Protein AF-0000000084379568 (afdb_homodimer)

Solvent-accessible surface area (backbone atoms only — not comparable to full-atom values): 15655 Å² total; per-residue (Å²): 135,81,82,76,78,78,74,77,76,78,77,75,77,75,77,76,77,74,75,74,77,68,79,65,73,48,72,66,59,72,22,25,49,50,76,67,32,54,90,38,27,44,80,76,44,77,62,88,55,37,39,30,32,40,35,53,48,42,59,62,41,62,48,55,66,24,49,47,57,39,28,37,38,34,28,68,35,64,29,40,31,69,39,70,42,96,86,63,49,76,42,81,49,74,48,39,60,70,40,72,46,82,40,73,52,48,74,52,61,69,51,62,37,54,35,81,46,67,27,40,32,37,38,42,28,53,47,78,78,70,76,7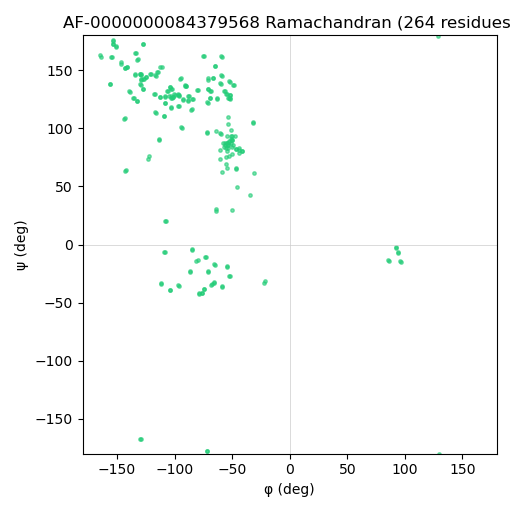0,86,115,140,81,82,77,77,80,74,78,78,76,76,74,75,78,75,74,77,72,74,73,76,67,78,63,71,50,70,66,58,73,22,25,47,48,75,68,33,53,91,39,27,44,80,76,46,75,60,89,53,37,39,30,32,40,34,53,48,42,57,61,39,60,48,56,66,22,49,47,58,39,29,37,37,35,29,67,35,62,29,38,32,68,38,71,43,97,84,64,51,76,44,80,48,73,50,38,61,70,42,72,45,83,40,73,52,47,74,51,59,70,53,62,37,53,36,78,46,67,27,40,34,38,40,42,29,53,47,77,79,72,78,69,83,119

Nearest PDB structures (foldseek):
  2fqp-assembly2_C  TM=6.963E-01  e=1.090E-05  Bordetella pertussis Tohama I
  6d60-assembly1_A  TM=5.565E-01  e=1.363E-03  Cupriavidus metallidurans CH34
  6bvp-assembly1_A  TM=5.370E-01  e=1.438E-03  Cupriavidus metallidurans
  6bvr-assembly1_A  TM=5.547E-01  e=1.778E-03  Cupriavidus metallidurans
  5v27-assembly1_A  TM=5.223E-01  e=1.163E-03  Cupriavidus metallidurans CH34

Radius of gyration: 30.87 Å; Cα contacts (8 Å, |Δi|>4): 508; chains: 2; bounding box: 88×68×103 Å

Sequence (268 aa):
MKAGIITALVLTGVLIFAAGISMGASLGDLLDPVKVAPHIYRVKLDNSRVRVLEATVRNGELPPLHQHPDRLTVFLNSCAWLETTGSGERRMQSYTTGDVVWEAGMMHGGEPANVVHDCRQLEIELKNQSGGAEMKAGIITALVLTGVLIFAAGISMGASLGDLLDPVKVAPHIYRVKLDNSRVRVLEATVRNGELPPLHQHPDRLTVFLNSCAWLETTGSGERRMQSYTTGDVVWEAGMMHGGEPANVVHDCRQLEIELKNQSGGAE

Secondary structure (DSSP, 8-state):
--------------------------HHHHT-HHHH-TTTEEEEEE-SSEEEEEEEE-TT--PPSEEE-SEEEEESS-EEEEEE-TTS-EEEEEE-TT-EEEE--EEE-SS---BSSPEEEEEEEEPP------/--------------------------HHHHT-HHHH-TTTEEEEEE-SSEEEEEEEE-TT--PPSEEE-SEEEEESS-EEEEEE-TTS-EEEEEE-TT-EEEE--EEE-SS---BSSPEEEEEEEEPP------

Foldseek 3Di:
DPPPPPPPPPPPPPPPPPPPPPPPPPVQNVQAQCVQPVVFWDWPDDDQWKTKIKGKAAFFDFRDKHKAAWKKKFWQAKKWFWDQDPVRDTDIDIDGHGDMDTDHIDIDTGDGTGIPGITIMMIIGTDDDPPPPD/DDPPPPPPPPPPPPPPPPPPPPPPPPVQNVQAQCVQPVVFWDWDDDDQWKTKIKGKAAFQDFRAKHKAAWKKKFWQAKKWFWDQDPVRDTDIDIDGHGDMDTDHIDIDTGDGTGIPGITIMMIIGTDDDPPPPD

Organism: NCBI:txid1548547

Structure (mmCIF, N/CA/C/O backbone):
data_AF-0000000084379568-model_v1
#
loop_
_entity.id
_entity.type
_entity.pdbx_description
1 polymer 'Cupin 2 conserved barrel domain-containing protein'
#
loop_
_atom_site.group_PDB
_atom_site.id
_atom_site.type_symbol
_atom_site.label_atom_id
_atom_site.label_alt_id
_atom_site.label_comp_id
_atom_site.label_asym_id
_atom_site.label_entity_id
_atom_site.label_seq_id
_atom_site.pdbx_PDB_ins_code
_atom_site.Cartn_x
_atom_site.Cartn_y
_atom_site.Cartn_z
_atom_site.occupancy
_atom_site.B_iso_or_equiv
_atom_site.auth_seq_id
_atom_site.auth_comp_id
_atom_site.auth_asym_id
_atom_site.auth_atom_id
_atom_site.pdbx_PDB_model_num
ATOM 1 N N . MET A 1 1 ? 71.25 -31.578 -49.562 1 30.92 1 MET A N 1
ATOM 2 C CA . MET A 1 1 ? 71 -30.641 -48.5 1 30.92 1 MET A CA 1
ATOM 3 C C . MET A 1 1 ? 69.75 -29.797 -48.781 1 30.92 1 MET A C 1
ATOM 5 O O . MET A 1 1 ? 69.812 -28.953 -49.688 1 30.92 1 MET A O 1
ATOM 9 N N . LYS A 1 2 ? 68.5 -30.453 -48.594 1 37.06 2 LYS A N 1
ATOM 10 C CA . LYS A 1 2 ? 67.125 -30.062 -48.906 1 37.06 2 LYS A CA 1
ATOM 11 C C . LYS A 1 2 ? 66.75 -28.797 -48.156 1 37.06 2 LYS A C 1
ATOM 13 O O . LYS A 1 2 ? 66.938 -28.703 -46.938 1 37.06 2 LYS A O 1
ATOM 18 N N . ALA A 1 3 ? 66.875 -27.656 -48.781 1 35.53 3 ALA A N 1
ATOM 19 C CA . ALA A 1 3 ? 66.5 -26.328 -48.312 1 35.53 3 ALA A CA 1
ATOM 20 C C . ALA A 1 3 ? 65.062 -26.328 -47.781 1 35.53 3 ALA A C 1
ATOM 22 O O . ALA A 1 3 ? 64.125 -26.672 -48.5 1 35.53 3 ALA A O 1
ATOM 23 N N . GLY A 1 4 ? 64.875 -26.719 -46.5 1 29.97 4 GLY A N 1
ATOM 24 C CA . GLY A 1 4 ? 63.625 -26.797 -45.781 1 29.97 4 GLY A CA 1
ATOM 25 C C . GLY A 1 4 ? 62.875 -25.469 -45.75 1 29.97 4 GLY A C 1
ATOM 26 O O . GLY A 1 4 ? 63.438 -24.453 -45.281 1 29.97 4 GLY A O 1
ATOM 27 N N . ILE A 1 5 ? 62.094 -25.078 -46.75 1 31.58 5 ILE A N 1
ATOM 28 C CA . ILE A 1 5 ? 61.281 -23.875 -46.875 1 31.58 5 ILE A CA 1
ATOM 29 C C . ILE A 1 5 ? 60.406 -23.734 -45.625 1 31.58 5 ILE A C 1
ATOM 31 O O . ILE A 1 5 ? 59.656 -24.641 -45.312 1 31.58 5 ILE A O 1
ATOM 35 N N . ILE A 1 6 ? 60.875 -22.984 -44.594 1 32.19 6 ILE A N 1
ATOM 36 C CA . ILE A 1 6 ? 60.156 -22.625 -43.375 1 32.19 6 ILE A CA 1
ATOM 37 C C . ILE A 1 6 ? 58.906 -21.828 -43.719 1 32.19 6 ILE A C 1
ATOM 39 O O . ILE A 1 6 ? 58.969 -20.734 -44.281 1 32.19 6 ILE A O 1
ATOM 43 N N . THR A 1 7 ? 57.844 -22.453 -44.25 1 29.47 7 THR A N 1
ATOM 44 C CA . THR A 1 7 ? 56.562 -21.797 -44.5 1 29.47 7 THR A CA 1
ATOM 45 C C . THR A 1 7 ? 56.031 -21.125 -43.219 1 29.47 7 THR A C 1
ATOM 47 O O . THR A 1 7 ? 55.875 -21.797 -42.188 1 29.47 7 THR A O 1
ATOM 50 N N . ALA A 1 8 ? 56.438 -19.859 -42.969 1 28.56 8 ALA A N 1
ATOM 51 C CA . ALA A 1 8 ? 55.906 -19.031 -41.875 1 28.56 8 ALA A CA 1
ATOM 52 C C . ALA A 1 8 ? 54.406 -18.953 -41.938 1 28.56 8 ALA A C 1
ATOM 54 O O . ALA A 1 8 ? 53.844 -18.516 -42.969 1 28.56 8 ALA A O 1
ATOM 55 N N . LEU A 1 9 ? 53.688 -19.938 -41.344 1 29.27 9 LEU A N 1
ATOM 56 C CA . LEU A 1 9 ? 52.25 -19.906 -41.219 1 29.27 9 LEU A CA 1
ATOM 57 C C . LEU A 1 9 ? 51.812 -18.625 -40.5 1 29.27 9 LEU A C 1
ATOM 59 O O . LEU A 1 9 ? 52.25 -18.328 -39.406 1 29.27 9 LEU A O 1
ATOM 63 N N . VAL A 1 10 ? 51.594 -17.516 -41.219 1 28.47 10 VAL A N 1
ATOM 64 C CA . VAL A 1 10 ? 50.969 -16.281 -40.719 1 28.47 10 VAL A CA 1
ATOM 65 C C . VAL A 1 10 ? 49.656 -16.609 -40.031 1 28.47 10 VAL A C 1
ATOM 67 O O . VAL A 1 10 ? 48.75 -17.203 -40.625 1 28.47 10 VAL A O 1
ATOM 70 N N . LEU A 1 11 ? 49.688 -16.859 -38.688 1 28.56 11 LEU A N 1
ATOM 71 C CA . LEU A 1 11 ? 48.562 -16.984 -37.781 1 28.56 11 LEU A CA 1
ATOM 72 C C . LEU A 1 11 ? 47.656 -15.75 -37.844 1 28.56 11 LEU A C 1
ATOM 74 O O . LEU A 1 11 ? 48.094 -14.656 -37.469 1 28.56 11 LEU A O 1
ATOM 78 N N . THR A 1 12 ? 46.969 -15.461 -38.969 1 32.03 12 THR A N 1
ATOM 79 C CA . THR A 1 12 ? 46 -14.383 -38.906 1 32.03 12 THR A CA 1
ATOM 80 C C . THR A 1 12 ? 45.031 -14.586 -37.75 1 32.03 12 THR A C 1
ATOM 82 O O . THR A 1 12 ? 44.375 -15.625 -37.656 1 32.03 12 THR A O 1
ATOM 85 N N . GLY A 1 13 ? 45.375 -14.102 -36.562 1 27.64 13 GLY A N 1
ATOM 86 C CA . GLY A 1 13 ? 44.5 -14.039 -35.406 1 27.64 13 GLY A CA 1
ATOM 87 C C . GLY A 1 13 ? 43.156 -13.414 -35.688 1 27.64 13 GLY A C 1
ATOM 88 O O . GLY A 1 13 ? 43.062 -12.25 -36.094 1 27.64 13 GLY A O 1
ATOM 89 N N . VAL A 1 14 ? 42.188 -14.141 -36.312 1 28.53 14 VAL A N 1
ATOM 90 C CA . VAL A 1 14 ? 40.812 -13.695 -36.406 1 28.53 14 VAL A CA 1
ATOM 91 C C . VAL A 1 14 ? 40.281 -13.266 -35.031 1 28.53 14 VAL A C 1
ATOM 93 O O . VAL A 1 14 ? 40.281 -14.055 -34.094 1 28.53 14 VAL A O 1
ATOM 96 N N . LEU A 1 15 ? 40.438 -11.984 -34.688 1 30.89 15 LEU A N 1
ATOM 97 C CA . LEU A 1 15 ? 39.812 -11.414 -33.5 1 30.89 15 LEU A CA 1
ATOM 98 C C . LEU A 1 15 ? 38.281 -11.641 -33.531 1 30.89 15 LEU A C 1
ATOM 100 O O . LEU A 1 15 ? 37.625 -11.18 -34.469 1 30.89 15 LEU A O 1
ATOM 104 N N . ILE A 1 16 ? 37.781 -12.758 -33.125 1 28.7 16 ILE A N 1
ATOM 105 C CA . ILE A 1 16 ? 36.375 -12.977 -32.938 1 28.7 16 ILE A CA 1
ATOM 106 C C . ILE A 1 16 ? 35.812 -11.961 -31.938 1 28.7 16 ILE A C 1
ATOM 108 O O . ILE A 1 16 ? 36.25 -11.93 -30.781 1 28.7 16 ILE A O 1
ATOM 112 N N . PHE A 1 17 ? 35.406 -10.812 -32.344 1 31.34 17 PHE A N 1
ATOM 113 C CA . PHE A 1 17 ? 34.562 -9.938 -31.547 1 31.34 17 PHE A CA 1
ATOM 114 C C . PHE A 1 17 ? 33.375 -10.688 -31.016 1 31.34 17 PHE A C 1
ATOM 116 O O . PHE A 1 17 ? 32.562 -11.211 -31.781 1 31.34 17 PHE A O 1
ATOM 123 N N . ALA A 1 18 ? 33.406 -11.297 -29.875 1 32.25 18 ALA A N 1
ATOM 124 C CA . ALA A 1 18 ? 32.219 -11.758 -29.141 1 32.25 18 ALA A CA 1
ATOM 125 C C . ALA A 1 18 ? 31.25 -10.617 -28.922 1 32.25 18 ALA A C 1
ATOM 127 O O . ALA A 1 18 ? 31.562 -9.656 -28.203 1 32.25 18 ALA A O 1
ATOM 128 N N . ALA A 1 19 ? 30.5 -10.266 -29.812 1 36.06 19 ALA A N 1
ATOM 129 C CA . ALA A 1 19 ? 29.297 -9.508 -29.469 1 36.06 19 ALA A CA 1
ATOM 130 C C . ALA A 1 19 ? 28.594 -10.109 -28.25 1 36.06 19 ALA A C 1
ATOM 132 O O . ALA A 1 19 ? 28.125 -11.25 -28.312 1 36.06 19 ALA A O 1
ATOM 133 N N . GLY A 1 20 ? 29.031 -9.82 -27.062 1 35.09 20 GLY A N 1
ATOM 134 C CA . GLY A 1 20 ? 28.219 -10.078 -25.891 1 35.09 20 GLY A CA 1
ATOM 135 C C . GLY A 1 20 ? 26.75 -9.727 -26.094 1 35.09 20 GLY A C 1
ATOM 136 O O . GLY A 1 20 ? 26.422 -8.57 -26.359 1 35.09 20 GLY A O 1
ATOM 137 N N . ILE A 1 21 ? 25.953 -10.445 -26.672 1 37.47 21 ILE A N 1
ATOM 138 C CA . ILE A 1 21 ? 24.5 -10.328 -26.594 1 37.47 21 ILE A CA 1
ATOM 139 C C . ILE A 1 21 ? 24.078 -10.172 -25.125 1 37.47 21 ILE A C 1
ATOM 141 O O . ILE A 1 21 ? 24.188 -11.109 -24.344 1 37.47 21 ILE A O 1
ATOM 145 N N . SER A 1 22 ? 24.406 -9.125 -24.469 1 39.41 22 SER A N 1
ATOM 146 C CA . SER A 1 22 ? 23.984 -8.852 -23.094 1 39.41 22 SER A CA 1
ATOM 147 C C . SER A 1 22 ? 22.469 -8.922 -22.969 1 39.41 22 SER A C 1
ATOM 149 O O . SER A 1 22 ? 21.906 -8.602 -21.922 1 39.41 22 SER A O 1
ATOM 151 N N . MET A 1 23 ? 21.625 -8.82 -24.078 1 42.47 23 MET A N 1
ATOM 152 C CA . MET A 1 23 ? 20.266 -8.469 -23.688 1 42.47 23 MET A CA 1
ATOM 153 C C . MET A 1 23 ? 19.641 -9.57 -22.844 1 42.47 23 MET A C 1
ATOM 155 O O . MET A 1 23 ? 18.469 -9.898 -23 1 42.47 23 MET A O 1
ATOM 159 N N . GLY A 1 24 ? 20.266 -10.273 -22.172 1 43.81 24 GLY A N 1
ATOM 160 C CA . GLY A 1 24 ? 19.547 -11.383 -21.562 1 43.81 24 GLY A CA 1
ATOM 161 C C . GLY A 1 24 ? 18.469 -10.938 -20.594 1 43.81 24 GLY A C 1
ATOM 162 O O . GLY A 1 24 ? 18.719 -10.078 -19.734 1 43.81 24 GLY A O 1
ATOM 163 N N . ALA A 1 25 ? 17.172 -10.852 -20.984 1 51.75 25 ALA A N 1
ATOM 164 C CA . ALA A 1 25 ? 16.109 -10.852 -19.984 1 51.75 25 ALA A CA 1
ATOM 165 C C . ALA A 1 25 ? 16.5 -11.688 -18.766 1 51.75 25 ALA A C 1
ATOM 167 O O . ALA A 1 25 ? 16.953 -12.82 -18.906 1 51.75 25 ALA A O 1
ATOM 168 N N . SER A 1 26 ? 16.844 -11.008 -17.625 1 64.56 26 SER A N 1
ATOM 169 C CA . SER A 1 26 ? 17.141 -11.703 -16.375 1 64.56 26 SER A CA 1
ATOM 170 C C . SER A 1 26 ? 16.031 -12.672 -16 1 64.56 26 SER A C 1
ATOM 172 O O . SER A 1 26 ? 14.898 -12.531 -16.469 1 64.56 26 SER A O 1
ATOM 174 N N . LEU A 1 27 ? 16.312 -13.797 -15.734 1 69.56 27 LEU A N 1
ATOM 175 C CA . LEU A 1 27 ? 15.359 -14.75 -15.172 1 69.56 27 LEU A CA 1
ATOM 176 C C . LEU A 1 27 ? 14.211 -14.016 -14.484 1 69.56 27 LEU A C 1
ATOM 178 O O . LEU A 1 27 ? 13.047 -14.414 -14.617 1 69.56 27 LEU A O 1
ATOM 182 N N . GLY A 1 28 ? 14.516 -12.852 -13.906 1 70.19 28 GLY A N 1
ATOM 183 C CA . GLY A 1 28 ? 13.484 -12.031 -13.281 1 70.19 28 GLY A CA 1
ATOM 184 C C . GLY A 1 28 ? 12.469 -11.492 -14.266 1 70.19 28 GLY A C 1
ATOM 185 O O . GLY A 1 28 ? 11.273 -11.43 -13.969 1 70.19 28 GLY A O 1
ATOM 186 N N . ASP A 1 29 ? 12.898 -11.25 -15.367 1 82.69 29 ASP A N 1
ATOM 187 C CA . ASP A 1 29 ? 12.008 -10.719 -16.391 1 82.69 29 ASP A CA 1
ATOM 188 C C . ASP A 1 29 ? 11.078 -11.805 -16.922 1 82.69 29 ASP A C 1
ATOM 190 O O . ASP A 1 29 ? 9.898 -11.547 -17.188 1 82.69 29 ASP A O 1
ATOM 194 N N . LEU A 1 30 ? 11.562 -12.992 -17.078 1 89.44 30 LEU A N 1
ATOM 195 C CA . LEU A 1 30 ? 10.781 -14.094 -17.625 1 89.44 30 LEU A CA 1
ATOM 196 C C . LEU A 1 30 ? 9.719 -14.547 -16.625 1 89.44 30 LEU A C 1
ATOM 198 O O . LEU A 1 30 ? 8.648 -15.023 -17.031 1 89.44 30 LEU A O 1
ATOM 202 N N . LEU A 1 31 ? 9.938 -14.297 -15.406 1 95.44 31 LEU A N 1
ATOM 203 C CA . LEU A 1 31 ? 9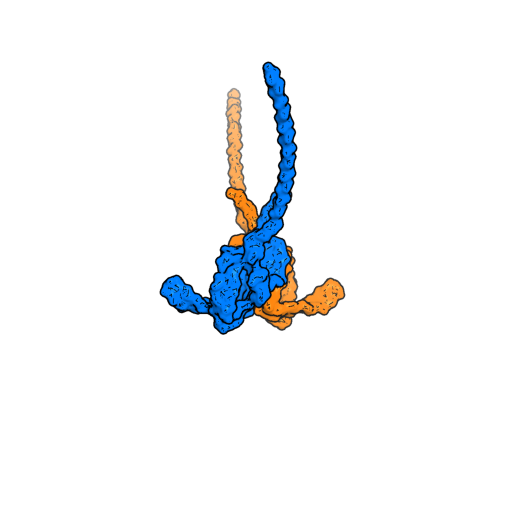.031 -14.758 -14.367 1 95.44 31 LEU A CA 1
ATOM 204 C C . LEU A 1 31 ? 8.219 -13.602 -13.789 1 95.44 31 LEU A C 1
ATOM 206 O O . LEU A 1 31 ? 7.656 -13.719 -12.695 1 95.44 31 LEU A O 1
ATOM 210 N N . ASP A 1 32 ? 8.195 -12.555 -14.617 1 97.44 32 ASP A N 1
ATOM 211 C CA . ASP A 1 32 ? 7.41 -11.398 -14.203 1 97.44 32 ASP A CA 1
ATOM 212 C C . ASP A 1 32 ? 5.914 -11.703 -14.227 1 97.44 32 ASP A C 1
ATOM 214 O O . ASP A 1 32 ? 5.371 -12.102 -15.266 1 97.44 32 ASP A O 1
ATOM 218 N N . PRO A 1 33 ? 5.234 -11.469 -13.117 1 97.69 33 PRO A N 1
ATOM 219 C CA . PRO A 1 33 ? 3.822 -11.859 -13.039 1 97.69 33 PRO A CA 1
ATOM 220 C C . PRO A 1 33 ? 2.969 -11.195 -14.117 1 97.69 33 PRO A C 1
ATOM 222 O O . PRO A 1 33 ? 2.031 -11.812 -14.633 1 97.69 33 PRO A O 1
ATOM 225 N N . VAL A 1 34 ? 3.256 -9.969 -14.461 1 97.94 34 VAL A N 1
ATOM 226 C CA . VAL A 1 34 ? 2.455 -9.25 -15.453 1 97.94 34 VAL A CA 1
ATOM 227 C C . VAL A 1 34 ? 2.643 -9.891 -16.828 1 97.94 34 VAL A C 1
ATOM 229 O O . VAL A 1 34 ? 1.706 -9.93 -17.625 1 97.94 34 VAL A O 1
ATOM 232 N N . LYS A 1 35 ? 3.777 -10.367 -17.094 1 97.06 35 LYS A N 1
ATOM 233 C CA . LYS A 1 35 ? 4.059 -11 -18.391 1 97.06 35 LYS A CA 1
ATOM 234 C C . LYS A 1 35 ? 3.457 -12.398 -18.453 1 97.06 35 LYS A C 1
ATOM 236 O O . LYS A 1 35 ? 2.871 -12.781 -19.469 1 97.06 35 LYS A O 1
ATOM 241 N N . VAL A 1 36 ? 3.535 -13.172 -17.422 1 96.56 36 VAL A N 1
ATOM 242 C CA . VAL A 1 36 ? 3.133 -14.57 -17.5 1 96.56 36 VAL A CA 1
ATOM 243 C C . VAL A 1 36 ? 1.634 -14.695 -17.234 1 96.56 36 VAL A C 1
ATOM 245 O O . VAL A 1 36 ? 1.011 -15.688 -17.594 1 96.56 36 VAL A O 1
ATOM 248 N N . ALA A 1 37 ? 1.035 -13.703 -16.547 1 96.81 37 ALA A N 1
ATOM 249 C CA . ALA A 1 37 ? -0.389 -13.758 -16.219 1 96.81 37 ALA A CA 1
ATOM 250 C C . ALA A 1 37 ? -1.026 -12.375 -16.312 1 96.81 37 ALA A C 1
ATOM 252 O O . ALA A 1 37 ? -1.569 -11.867 -15.336 1 96.81 37 ALA A O 1
ATOM 253 N N . PRO A 1 38 ? -1.043 -11.781 -17.5 1 96.75 38 PRO A N 1
ATOM 254 C CA . PRO A 1 38 ? -1.574 -10.43 -17.688 1 96.75 38 PRO A CA 1
ATOM 255 C C . PRO A 1 38 ? -3.072 -10.336 -17.406 1 96.75 38 PRO A C 1
ATOM 257 O O . PRO A 1 38 ? -3.604 -9.242 -17.203 1 96.75 38 PRO A O 1
ATOM 260 N N . HIS A 1 39 ? -3.703 -11.422 -17.391 1 95.75 39 HIS A N 1
ATOM 261 C CA . HIS A 1 39 ? -5.133 -11.43 -17.094 1 95.75 39 HIS A CA 1
ATOM 262 C C . HIS A 1 39 ? -5.379 -11.359 -15.594 1 95.75 39 HIS A C 1
ATOM 264 O O . HIS A 1 39 ? -6.496 -11.062 -15.156 1 95.75 39 HIS A O 1
ATOM 270 N N . ILE A 1 40 ? -4.367 -11.578 -14.742 1 97.25 40 ILE A N 1
ATOM 271 C CA . ILE A 1 40 ? -4.477 -11.547 -13.289 1 97.25 40 ILE A CA 1
ATOM 272 C C . ILE A 1 40 ? -3.883 -10.25 -12.75 1 97.25 40 ILE A C 1
ATOM 274 O O . ILE A 1 40 ? -4.434 -9.633 -11.836 1 97.25 40 ILE A O 1
ATOM 278 N N . TYR A 1 41 ? -2.756 -9.859 -13.398 1 98 41 TYR A N 1
ATOM 279 C CA . TYR A 1 41 ? -1.972 -8.75 -12.859 1 98 41 TYR A CA 1
ATOM 280 C C . TYR A 1 41 ? -1.938 -7.578 -13.836 1 98 41 TYR A C 1
ATOM 282 O O . TYR A 1 41 ? -1.808 -7.773 -15.047 1 98 41 TYR A O 1
ATOM 290 N N . ARG A 1 42 ? -1.926 -6.379 -13.289 1 98.25 42 ARG A N 1
ATOM 291 C CA . ARG A 1 42 ? -1.656 -5.172 -14.062 1 98.25 42 ARG A CA 1
ATOM 292 C C . ARG A 1 42 ? -0.836 -4.172 -13.258 1 98.25 42 ARG A C 1
ATOM 294 O O . ARG A 1 42 ? -0.968 -4.102 -12.031 1 98.25 42 ARG A O 1
ATOM 301 N N . VAL A 1 43 ? -0.059 -3.361 -13.906 1 98.81 43 VAL A N 1
ATOM 302 C CA . VAL A 1 43 ? 0.764 -2.357 -13.242 1 98.81 43 VAL A CA 1
ATOM 303 C C . VAL A 1 43 ? -0.064 -1.1 -12.984 1 98.81 43 VAL A C 1
ATOM 305 O O . VAL A 1 43 ? -0.642 -0.528 -13.914 1 98.81 43 VAL A O 1
ATOM 308 N N . LYS A 1 44 ? -0.106 -0.687 -11.766 1 98.69 44 LYS A N 1
ATOM 309 C CA . LYS A 1 44 ? -0.818 0.536 -11.406 1 98.69 44 LYS A CA 1
ATOM 310 C C . LYS A 1 44 ? 0.133 1.728 -11.344 1 98.69 44 LYS A C 1
ATOM 312 O O . LYS A 1 44 ? -0.27 2.865 -11.594 1 98.69 44 LYS A O 1
ATOM 317 N N . LEU A 1 45 ? 1.293 1.493 -10.914 1 98.62 45 LEU A N 1
ATOM 318 C CA . LEU A 1 45 ? 2.328 2.5 -10.711 1 98.62 45 LEU A CA 1
ATOM 319 C C . LEU A 1 45 ? 3.717 1.872 -10.758 1 98.62 45 LEU A C 1
ATOM 321 O O . LEU A 1 45 ? 3.93 0.783 -10.219 1 98.62 45 LEU A O 1
ATOM 325 N N . ASP A 1 46 ? 4.598 2.486 -11.375 1 98.38 46 ASP A N 1
ATOM 326 C CA . ASP A 1 46 ? 5.984 2.043 -11.461 1 98.38 46 ASP A CA 1
ATOM 327 C C . ASP A 1 46 ? 6.941 3.23 -11.43 1 98.38 46 ASP A C 1
ATOM 329 O O . ASP A 1 46 ? 6.992 4.023 -12.375 1 98.38 46 ASP A O 1
ATOM 333 N N . ASN A 1 47 ? 7.66 3.373 -10.312 1 97.5 47 ASN A N 1
ATOM 334 C CA . ASN A 1 47 ? 8.672 4.422 -10.227 1 97.5 47 ASN A CA 1
ATOM 335 C C . ASN A 1 47 ? 10.008 3.873 -9.742 1 97.5 47 ASN A C 1
ATOM 337 O O . ASN A 1 47 ? 10.234 2.662 -9.773 1 97.5 47 ASN A O 1
ATOM 341 N N . SER A 1 48 ? 11 4.695 -9.359 1 95 48 SER A N 1
ATOM 342 C CA . SER A 1 48 ? 12.344 4.246 -9.023 1 95 48 SER A CA 1
ATOM 343 C C . SER A 1 48 ? 12.367 3.533 -7.672 1 95 48 SER A C 1
ATOM 345 O O . SER A 1 48 ? 13.344 2.857 -7.34 1 95 48 SER A O 1
ATOM 347 N N . ARG A 1 49 ? 11.281 3.602 -6.891 1 96.19 49 ARG A N 1
ATOM 348 C CA . ARG A 1 49 ? 11.305 3.078 -5.527 1 96.19 49 ARG A CA 1
ATOM 349 C C . ARG A 1 49 ? 10.406 1.853 -5.398 1 96.19 49 ARG A C 1
ATOM 351 O O . ARG A 1 49 ? 10.711 0.93 -4.641 1 96.19 49 ARG A O 1
ATOM 358 N N . VAL A 1 50 ? 9.258 1.894 -6.223 1 98.06 50 VAL A N 1
ATOM 359 C CA . VAL A 1 50 ? 8.312 0.794 -6.078 1 98.06 50 VAL A CA 1
ATOM 360 C C . VAL A 1 50 ? 7.66 0.491 -7.426 1 98.06 50 VAL A C 1
ATOM 362 O O . VAL A 1 50 ? 7.625 1.347 -8.312 1 98.06 50 VAL A O 1
ATOM 365 N N . ARG A 1 51 ? 7.18 -0.688 -7.566 1 98.69 51 ARG A N 1
ATOM 366 C CA . ARG A 1 51 ? 6.164 -1.083 -8.539 1 98.69 51 ARG A CA 1
ATOM 367 C C . ARG A 1 51 ? 4.91 -1.597 -7.84 1 98.69 51 ARG A C 1
ATOM 369 O O . ARG A 1 51 ? 4.992 -2.426 -6.934 1 98.69 51 ARG A O 1
ATOM 376 N N . VAL A 1 52 ? 3.758 -1.069 -8.234 1 98.94 52 VAL A N 1
ATOM 377 C CA . VAL A 1 52 ? 2.488 -1.493 -7.652 1 98.94 52 VAL A CA 1
ATOM 378 C C . VAL A 1 52 ? 1.698 -2.309 -8.672 1 98.94 52 VAL A C 1
ATOM 380 O O . VAL A 1 52 ? 1.38 -1.814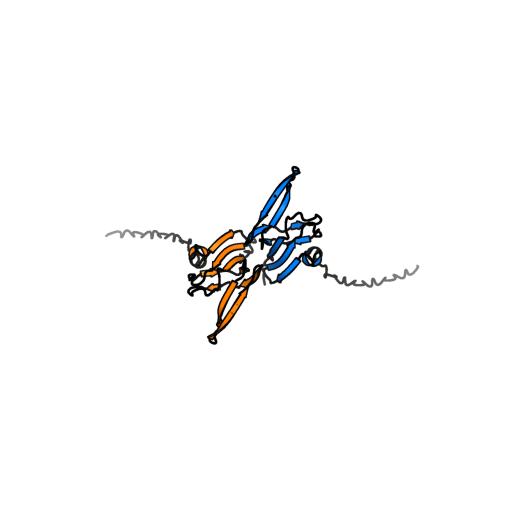 -9.758 1 98.94 52 VAL A O 1
ATOM 383 N N . LEU A 1 53 ? 1.391 -3.5 -8.312 1 98.88 53 LEU A N 1
ATOM 384 C CA . LEU A 1 53 ? 0.538 -4.363 -9.125 1 98.88 53 LEU A CA 1
ATOM 385 C C . LEU A 1 53 ? -0.864 -4.453 -8.531 1 98.88 53 LEU A C 1
ATOM 387 O O . LEU A 1 53 ? -1.021 -4.562 -7.312 1 98.88 53 LEU A O 1
ATOM 391 N N . GLU A 1 54 ? -1.824 -4.359 -9.336 1 98.81 54 GLU A N 1
ATOM 392 C CA . GLU A 1 54 ? -3.178 -4.766 -8.969 1 98.81 54 GLU A CA 1
ATOM 393 C C . GLU A 1 54 ? -3.475 -6.184 -9.453 1 98.81 54 GLU A C 1
ATOM 395 O O . GLU A 1 54 ? -3.234 -6.516 -10.617 1 98.81 54 GLU A O 1
ATOM 400 N N . ALA A 1 55 ? -3.967 -6.988 -8.547 1 98.38 55 ALA A N 1
ATOM 401 C CA . ALA A 1 55 ? -4.258 -8.383 -8.875 1 98.38 55 ALA A CA 1
ATOM 402 C C . ALA A 1 55 ? -5.676 -8.758 -8.445 1 98.38 55 ALA A C 1
ATOM 404 O O . ALA A 1 55 ? -6.129 -8.375 -7.367 1 98.38 55 ALA A O 1
ATOM 405 N N . THR A 1 56 ? -6.359 -9.469 -9.234 1 97.75 56 THR A N 1
ATOM 406 C CA . THR A 1 56 ? -7.602 -10.141 -8.883 1 97.75 56 THR A CA 1
ATOM 407 C C . THR A 1 56 ? -7.449 -11.656 -8.992 1 97.75 56 THR A C 1
ATOM 409 O O . THR A 1 56 ? -7.246 -12.188 -10.086 1 97.75 56 THR A O 1
ATOM 412 N N . VAL A 1 57 ? -7.547 -12.234 -7.867 1 95.5 57 VAL A N 1
ATOM 413 C CA . VAL A 1 57 ? -7.441 -13.695 -7.816 1 95.5 57 VAL A CA 1
ATOM 414 C C . VAL A 1 57 ? -8.836 -14.312 -7.809 1 95.5 57 VAL A C 1
ATOM 416 O O . VAL A 1 57 ? -9.672 -13.969 -6.965 1 95.5 57 VAL A O 1
ATOM 419 N N . ARG A 1 58 ? -9.055 -15.211 -8.672 1 96.06 58 ARG A N 1
ATOM 420 C CA . ARG A 1 58 ? -10.344 -15.891 -8.789 1 96.06 58 ARG A CA 1
ATOM 421 C C . ARG A 1 58 ? -10.211 -17.375 -8.461 1 96.06 58 ARG A C 1
ATOM 423 O O . ARG A 1 58 ? -9.172 -17.984 -8.727 1 96.06 58 ARG A O 1
ATOM 430 N N . ASN A 1 59 ? -11.289 -17.875 -7.91 1 94.06 59 ASN A N 1
ATOM 431 C CA . ASN A 1 59 ? -11.281 -19.281 -7.551 1 94.06 59 ASN A CA 1
ATOM 432 C C . ASN A 1 59 ? -10.969 -20.172 -8.758 1 94.06 59 ASN A C 1
ATOM 434 O O . ASN A 1 59 ? -11.531 -19.984 -9.836 1 94.06 59 ASN A O 1
ATOM 438 N N . GLY A 1 60 ? -10.023 -21.109 -8.523 1 93.56 60 GLY A N 1
ATOM 439 C CA . GLY A 1 60 ? -9.672 -22.062 -9.562 1 93.56 60 GLY A CA 1
ATOM 440 C C . GLY A 1 60 ? -8.609 -21.547 -10.508 1 93.56 60 GLY A C 1
ATOM 441 O O . GLY A 1 60 ? -8.07 -22.297 -11.328 1 93.56 60 GLY A O 1
ATOM 442 N N . GLU A 1 61 ? -8.383 -20.219 -10.438 1 92.88 61 GLU A N 1
ATOM 443 C CA . GLU A 1 61 ? -7.359 -19.641 -11.297 1 92.88 61 GLU A CA 1
ATOM 444 C C . GLU A 1 61 ? -5.988 -20.25 -11.016 1 92.88 61 GLU A C 1
ATOM 446 O O . GLU A 1 61 ? -5.629 -20.469 -9.859 1 92.88 61 GLU A O 1
ATOM 451 N N . LEU A 1 62 ? -5.23 -20.531 -12.078 1 90.38 62 LEU A N 1
ATOM 452 C CA . LEU A 1 62 ? -3.902 -21.141 -11.992 1 90.38 62 LEU A CA 1
ATOM 453 C C . LEU A 1 62 ? -2.832 -20.156 -12.461 1 90.38 62 LEU A C 1
ATOM 455 O O . LEU A 1 62 ? -2.482 -20.125 -13.648 1 90.38 62 LEU A O 1
ATOM 459 N N . PRO A 1 63 ? -2.338 -19.406 -11.492 1 91.19 63 PRO A N 1
ATOM 460 C CA . PRO A 1 63 ? -1.233 -18.562 -11.945 1 91.19 63 PRO A CA 1
ATOM 461 C C . PRO A 1 63 ? 0.019 -19.359 -12.305 1 91.19 63 PRO A C 1
ATOM 463 O O . PRO A 1 63 ? 0.424 -20.234 -11.539 1 91.19 63 PRO A O 1
ATOM 466 N N . PRO A 1 64 ? 0.601 -19.078 -13.445 1 94.88 64 PRO A N 1
ATOM 467 C CA . PRO A 1 64 ? 1.896 -19.688 -13.734 1 94.88 64 PRO A CA 1
ATOM 468 C C . PRO A 1 64 ? 2.959 -19.344 -12.695 1 94.88 64 PRO A C 1
ATOM 470 O O . PRO A 1 64 ? 2.783 -18.406 -11.914 1 94.88 64 PRO A O 1
ATOM 473 N N . LEU A 1 65 ? 4.02 -20.172 -12.695 1 95.5 65 LEU A N 1
ATOM 474 C CA . LEU A 1 65 ? 5.172 -19.859 -11.859 1 95.5 65 LEU A CA 1
ATOM 475 C C . LEU A 1 65 ? 5.699 -18.469 -12.148 1 95.5 65 LEU A C 1
ATOM 477 O O . LEU A 1 65 ? 5.883 -18.094 -13.312 1 95.5 65 LEU A O 1
ATOM 481 N N . HIS A 1 66 ? 5.902 -17.641 -11.102 1 96.94 66 HIS A N 1
ATOM 482 C CA . HIS A 1 66 ? 6.43 -16.281 -11.234 1 96.94 66 HIS A CA 1
ATOM 483 C C . HIS A 1 66 ? 7.145 -15.844 -9.961 1 96.94 66 HIS A C 1
ATOM 485 O O . HIS A 1 66 ? 7.125 -16.562 -8.953 1 96.94 66 HIS A O 1
ATOM 491 N N . GLN A 1 67 ? 7.785 -14.688 -10.047 1 96.56 67 GLN A N 1
ATOM 492 C CA . GLN A 1 67 ? 8.602 -14.242 -8.93 1 96.56 67 GLN A CA 1
ATOM 493 C C . GLN A 1 67 ? 8.266 -12.797 -8.547 1 96.56 67 GLN A C 1
ATOM 495 O O . GLN A 1 67 ? 7.891 -12 -9.406 1 96.56 67 GLN A O 1
ATOM 500 N N . HIS A 1 68 ? 8.375 -12.508 -7.262 1 96.31 68 HIS A N 1
ATOM 501 C CA . HIS A 1 68 ? 8.227 -11.164 -6.703 1 96.31 68 HIS A CA 1
ATOM 502 C C . HIS A 1 68 ? 9.453 -10.781 -5.879 1 96.31 68 HIS A C 1
ATOM 504 O O . HIS A 1 68 ? 10.039 -11.617 -5.195 1 96.31 68 HIS A O 1
ATOM 510 N N . PRO A 1 69 ? 9.867 -9.547 -5.895 1 96.62 69 PRO A N 1
ATOM 511 C CA . PRO A 1 69 ? 10.727 -9.062 -4.809 1 96.62 69 PRO A CA 1
ATOM 512 C C . PRO A 1 69 ? 9.969 -8.883 -3.492 1 96.62 69 PRO A C 1
ATOM 514 O O . PRO A 1 69 ? 8.805 -9.273 -3.393 1 96.62 69 PRO A O 1
ATOM 517 N N . ASP A 1 70 ? 10.672 -8.398 -2.438 1 96.94 70 ASP A N 1
ATOM 518 C CA . ASP A 1 70 ? 9.969 -8.023 -1.215 1 96.94 70 ASP A CA 1
ATOM 519 C C . ASP A 1 70 ? 8.766 -7.137 -1.521 1 96.94 70 ASP A C 1
ATOM 521 O O . ASP A 1 70 ? 8.867 -6.207 -2.322 1 96.94 70 ASP A O 1
ATOM 525 N N . ARG A 1 71 ? 7.699 -7.441 -0.833 1 98.44 71 ARG A N 1
ATOM 526 C CA . ARG A 1 71 ? 6.516 -6.664 -1.179 1 98.44 71 ARG A CA 1
ATOM 527 C C . ARG A 1 71 ? 5.543 -6.594 -0.004 1 98.44 71 ARG A C 1
ATOM 529 O O . ARG A 1 71 ? 5.641 -7.379 0.938 1 98.44 71 ARG A O 1
ATOM 536 N N . LEU A 1 72 ? 4.711 -5.684 -0.083 1 98.69 72 LEU A N 1
ATOM 537 C CA . LEU A 1 72 ? 3.539 -5.539 0.773 1 98.69 72 LEU A CA 1
ATOM 538 C C . LEU A 1 72 ? 2.26 -5.848 0.001 1 98.69 72 LEU A C 1
ATOM 540 O O . LEU A 1 72 ? 2.039 -5.301 -1.084 1 98.69 72 LEU A O 1
ATOM 544 N N . THR A 1 73 ? 1.436 -6.723 0.517 1 98.56 73 THR A N 1
ATOM 545 C CA . THR A 1 73 ? 0.122 -6.969 -0.067 1 98.56 73 THR A CA 1
ATOM 546 C C . THR A 1 73 ? -0.963 -6.23 0.715 1 98.56 73 THR A C 1
ATOM 548 O O . THR A 1 73 ? -1.025 -6.328 1.942 1 98.56 73 THR A O 1
ATOM 551 N N . VAL A 1 74 ? -1.775 -5.504 0.027 1 98.88 74 VAL A N 1
ATOM 552 C CA . VAL A 1 74 ? -2.928 -4.805 0.585 1 98.88 74 VAL A CA 1
ATOM 553 C C . VAL A 1 74 ? -4.219 -5.418 0.043 1 98.88 74 VAL A C 1
ATOM 555 O O . VAL A 1 74 ? -4.418 -5.484 -1.173 1 98.88 74 VAL A O 1
ATOM 558 N N . PHE A 1 75 ? -5.098 -5.793 0.932 1 98.62 75 PHE A N 1
ATOM 559 C CA . PHE A 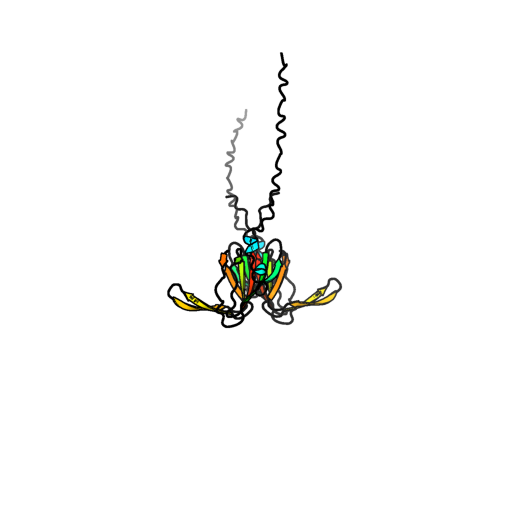1 75 ? -6.363 -6.379 0.505 1 98.62 75 PHE A CA 1
ATOM 560 C C . PHE A 1 75 ? -7.422 -5.297 0.322 1 98.62 75 PHE A C 1
ATOM 562 O O . PHE A 1 75 ? -7.578 -4.422 1.174 1 98.62 75 PHE A O 1
ATOM 569 N N . LEU A 1 76 ? -8.18 -5.391 -0.771 1 98.69 76 LEU A N 1
ATOM 570 C CA . LEU A 1 76 ? -9.109 -4.332 -1.134 1 98.69 76 LEU A CA 1
ATOM 571 C C . LEU A 1 76 ? -10.555 -4.781 -0.918 1 98.69 76 LEU A C 1
ATOM 573 O O . LEU A 1 76 ? -11.484 -4.004 -1.115 1 98.69 76 LEU A O 1
ATOM 577 N N . ASN A 1 77 ? -10.727 -5.969 -0.603 1 98.06 77 ASN A N 1
ATOM 578 C CA . ASN A 1 77 ? -12 -6.559 -0.192 1 98.06 77 ASN A CA 1
ATOM 579 C C . ASN A 1 77 ? -11.789 -7.766 0.714 1 98.06 77 ASN A C 1
ATOM 581 O O . ASN A 1 77 ? -10.656 -8.102 1.054 1 98.06 77 ASN A O 1
ATOM 585 N N . SER A 1 78 ? -12.914 -8.297 1.218 1 97.12 78 SER A N 1
ATOM 586 C CA . SER A 1 78 ? -12.828 -9.531 1.99 1 97.12 78 SER A CA 1
ATOM 587 C C . SER A 1 78 ? -12.312 -10.688 1.137 1 97.12 78 SER A C 1
ATOM 589 O O . SER A 1 78 ? -12.852 -10.969 0.065 1 97.12 78 SER A O 1
ATOM 591 N N . CYS A 1 79 ? -11.242 -11.32 1.625 1 96.06 79 CYS A N 1
ATOM 592 C CA . CYS A 1 79 ? -10.617 -12.461 0.963 1 96.06 79 CYS A CA 1
ATOM 593 C C . CYS A 1 79 ? -10.477 -13.641 1.924 1 96.06 79 CYS A C 1
ATOM 595 O O . CYS A 1 79 ? -10.086 -13.453 3.078 1 96.06 79 CYS A O 1
ATOM 597 N N . ALA A 1 80 ? -10.852 -14.805 1.442 1 94.75 80 ALA A N 1
ATOM 598 C CA . ALA A 1 80 ? -10.695 -16.016 2.24 1 94.75 80 ALA A CA 1
ATOM 599 C C . ALA A 1 80 ? -10.211 -17.188 1.381 1 94.75 80 ALA A C 1
ATOM 601 O O . ALA A 1 80 ? -10.672 -17.359 0.25 1 94.75 80 ALA A O 1
ATOM 602 N N . TRP A 1 81 ? -9.18 -17.859 1.912 1 89.44 81 TRP A N 1
ATOM 603 C CA . TRP A 1 81 ? -8.688 -19.016 1.162 1 89.44 81 TRP A CA 1
ATOM 604 C C . TRP A 1 81 ? -8.461 -20.203 2.082 1 89.44 81 TRP A C 1
ATOM 606 O O . TRP A 1 81 ? -8.117 -20.031 3.254 1 89.44 81 TRP A O 1
ATOM 616 N N . LEU A 1 82 ? -8.711 -21.375 1.499 1 85.38 82 LEU A N 1
ATOM 617 C CA . LEU A 1 82 ? -8.469 -22.625 2.195 1 85.38 82 LEU A CA 1
ATOM 618 C C . LEU A 1 82 ? -7.02 -23.062 2.037 1 85.38 82 LEU A C 1
ATOM 620 O O . LEU A 1 82 ? -6.523 -23.188 0.916 1 85.38 82 LEU A O 1
ATOM 624 N N . GLU A 1 83 ? -6.355 -23.094 3.172 1 80.88 83 GLU A N 1
ATOM 625 C CA . GLU A 1 83 ? -4.973 -23.578 3.164 1 80.88 83 GLU A CA 1
ATOM 626 C C . GLU A 1 83 ? -4.867 -24.969 3.758 1 80.88 83 GLU A C 1
ATOM 628 O O . GLU A 1 83 ? -5.555 -25.297 4.73 1 80.88 83 GLU A O 1
ATOM 633 N N . THR A 1 84 ? -4.152 -25.781 3 1 79.94 84 THR A N 1
ATOM 634 C CA . THR A 1 84 ? -3.859 -27.094 3.547 1 79.94 84 THR A CA 1
ATOM 635 C C . THR A 1 84 ? -2.484 -27.125 4.211 1 79.94 84 THR A C 1
ATOM 637 O O . THR A 1 84 ? -1.473 -26.844 3.559 1 79.94 84 THR A O 1
ATOM 640 N N . THR A 1 85 ? -2.49 -27.406 5.48 1 78.5 85 THR A N 1
ATOM 641 C CA . THR A 1 85 ? -1.233 -27.453 6.219 1 78.5 85 THR A CA 1
ATOM 642 C C . THR A 1 85 ? -0.449 -28.719 5.875 1 78.5 85 THR A C 1
ATOM 644 O O . THR A 1 85 ? -0.975 -29.625 5.227 1 78.5 85 THR A O 1
ATOM 647 N N . GLY A 1 86 ? 0.896 -28.609 6.234 1 77.19 86 GLY A N 1
ATOM 648 C CA . GLY A 1 86 ? 1.734 -29.766 6.02 1 77.19 86 GLY A CA 1
ATOM 649 C C . GLY A 1 86 ? 1.168 -31.031 6.641 1 77.19 86 GLY A C 1
ATOM 650 O O . GLY A 1 86 ? 1.402 -32.125 6.145 1 77.19 86 GLY A O 1
ATOM 651 N N . SER A 1 87 ? 0.399 -30.922 7.656 1 87.06 87 SER A N 1
ATOM 652 C CA . SER A 1 87 ? -0.197 -32.062 8.336 1 87.06 87 SER A CA 1
ATOM 653 C C . SER A 1 87 ? -1.488 -32.5 7.652 1 87.06 87 SER A C 1
ATOM 655 O O . SER A 1 87 ? -2.113 -33.469 8.062 1 87.06 87 SER A O 1
ATOM 657 N N . GLY A 1 88 ? -1.878 -31.781 6.68 1 83.06 88 GLY A N 1
ATOM 658 C CA . GLY A 1 88 ? -3.092 -32.125 5.957 1 83.06 88 GLY A CA 1
ATOM 659 C C . GLY A 1 88 ? -4.32 -31.406 6.48 1 83.06 88 GLY A C 1
ATOM 660 O O . GLY A 1 88 ? -5.418 -31.562 5.934 1 83.06 88 GLY A O 1
ATOM 661 N N . GLU A 1 89 ? -4.125 -30.719 7.578 1 85.69 89 GLU A N 1
ATOM 662 C CA . GLU A 1 89 ? -5.242 -29.953 8.125 1 85.69 89 GLU A CA 1
ATOM 663 C C . GLU A 1 89 ? -5.559 -28.75 7.254 1 85.69 89 GLU A C 1
ATOM 665 O O . GLU A 1 89 ? -4.652 -28.078 6.75 1 85.69 89 GLU A O 1
ATOM 670 N N . ARG A 1 90 ? -6.91 -28.625 7.02 1 84.88 90 ARG A N 1
ATOM 671 C CA . ARG A 1 90 ? -7.367 -27.469 6.258 1 84.88 90 ARG A CA 1
ATOM 672 C C . ARG A 1 90 ? -7.738 -26.312 7.184 1 84.88 90 ARG A C 1
ATOM 674 O O . ARG A 1 90 ? -8.414 -26.516 8.195 1 84.88 90 ARG A O 1
ATOM 681 N N . ARG A 1 91 ? -7.078 -25.188 6.883 1 88.44 91 ARG A N 1
ATOM 682 C CA . ARG A 1 91 ? -7.41 -23.984 7.641 1 88.44 91 ARG A CA 1
ATOM 683 C C . ARG A 1 91 ? -7.758 -22.828 6.707 1 88.44 91 ARG A C 1
ATOM 685 O O . ARG A 1 91 ? -7.172 -22.688 5.633 1 88.44 91 ARG A O 1
ATOM 692 N N . MET A 1 92 ? -8.797 -22.062 7.23 1 90.06 92 MET A N 1
ATOM 693 C CA . MET A 1 92 ? -9.188 -20.875 6.453 1 90.06 92 MET A CA 1
ATOM 694 C C . MET A 1 92 ? -8.367 -19.656 6.863 1 90.06 92 MET A C 1
ATOM 696 O O . MET A 1 92 ? -8.227 -19.375 8.055 1 90.06 92 MET A O 1
ATOM 700 N N . GLN A 1 93 ? -7.715 -19.078 5.91 1 92.56 93 GLN A N 1
ATOM 701 C CA . GLN A 1 93 ? -7.082 -17.781 6.117 1 92.56 93 GLN A CA 1
ATOM 702 C C . GLN A 1 93 ? -7.91 -16.656 5.504 1 92.56 93 GLN A C 1
ATOM 704 O O . GLN A 1 93 ? -8.297 -16.734 4.332 1 92.56 93 GLN A O 1
ATOM 709 N N . SER A 1 94 ? -8.25 -15.617 6.324 1 95.88 94 SER A N 1
ATOM 710 C CA . SER A 1 94 ? -9.117 -14.555 5.824 1 95.88 94 SER A CA 1
ATOM 711 C C . SER A 1 94 ? -8.523 -13.18 6.09 1 95.88 94 SER A C 1
ATOM 713 O O . SER A 1 94 ? -7.816 -12.984 7.078 1 95.88 94 SER A O 1
ATOM 715 N N . TYR A 1 95 ? -8.789 -12.328 5.18 1 97 95 TYR A N 1
ATOM 716 C CA . TYR A 1 95 ? -8.43 -10.914 5.266 1 97 95 TYR A CA 1
ATOM 717 C C . TYR A 1 95 ? -9.617 -10.023 4.914 1 97 95 TYR A C 1
ATOM 719 O O . TYR A 1 95 ? -10.586 -10.484 4.305 1 97 95 TYR A O 1
ATOM 727 N N . THR A 1 96 ? -9.562 -8.766 5.355 1 97.56 96 THR A N 1
ATOM 728 C CA . THR A 1 96 ? -10.578 -7.781 4.992 1 97.56 96 THR A CA 1
ATOM 729 C C . THR A 1 96 ? -9.93 -6.527 4.414 1 97.56 96 THR A C 1
ATOM 731 O O . THR A 1 96 ? -8.703 -6.387 4.441 1 97.56 96 THR A O 1
ATOM 734 N N . THR A 1 97 ? -10.758 -5.645 3.918 1 98.25 97 THR A N 1
ATOM 735 C CA . THR A 1 97 ? -10.281 -4.414 3.295 1 98.25 97 THR A CA 1
ATOM 736 C C . THR A 1 97 ? -9.32 -3.676 4.223 1 98.25 97 THR A C 1
ATOM 738 O O . THR A 1 97 ? -9.641 -3.434 5.387 1 98.25 97 THR A O 1
ATOM 741 N N . GLY A 1 98 ? -8.156 -3.406 3.66 1 98.56 98 GLY A N 1
ATOM 742 C CA . GLY A 1 98 ? -7.203 -2.617 4.418 1 98.56 98 GLY A CA 1
ATOM 743 C C . GLY A 1 98 ? -6.184 -3.461 5.16 1 98.56 98 GLY A C 1
ATOM 744 O O . GLY A 1 98 ? -5.203 -2.938 5.688 1 98.56 98 GLY A O 1
ATOM 745 N N . ASP A 1 99 ? -6.441 -4.742 5.277 1 98.5 99 ASP A N 1
ATOM 746 C CA . ASP A 1 99 ? -5.402 -5.598 5.844 1 98.5 99 ASP A CA 1
ATOM 747 C C . ASP A 1 99 ? -4.125 -5.539 5.012 1 98.5 99 ASP A C 1
ATOM 749 O O . ASP A 1 99 ? -4.18 -5.395 3.789 1 98.5 99 ASP A O 1
ATOM 753 N N . VAL A 1 100 ? -2.965 -5.629 5.645 1 98.75 100 VAL A N 1
ATOM 754 C CA . VAL A 1 100 ? -1.662 -5.562 4.988 1 98.75 100 VAL A CA 1
ATOM 755 C C . VAL A 1 100 ? -0.801 -6.742 5.434 1 98.75 100 VAL A C 1
ATOM 757 O O . VAL A 1 100 ? -0.814 -7.121 6.609 1 98.75 100 VAL A O 1
ATOM 760 N N . VAL A 1 101 ? -0.032 -7.285 4.516 1 98 101 VAL A N 1
ATOM 761 C CA . VAL A 1 101 ? 0.872 -8.391 4.805 1 98 101 VAL A CA 1
ATOM 762 C C . VAL A 1 101 ? 2.229 -8.141 4.148 1 98 101 VAL A C 1
ATOM 764 O O . VAL A 1 101 ? 2.301 -7.84 2.955 1 98 101 VAL A O 1
ATOM 767 N N . TRP A 1 102 ? 3.27 -8.195 4.898 1 98.56 102 TRP A N 1
ATOM 768 C CA . TRP A 1 102 ? 4.617 -8.188 4.34 1 98.56 102 TRP A CA 1
ATOM 769 C C . TRP A 1 102 ? 5.008 -9.57 3.834 1 98.56 102 TRP A C 1
ATOM 771 O O . TRP A 1 102 ? 4.828 -10.57 4.535 1 98.56 102 TRP A O 1
ATOM 781 N N . GLU A 1 103 ? 5.527 -9.609 2.686 1 97.25 103 GLU A N 1
ATOM 782 C CA . GLU A 1 103 ? 5.969 -10.875 2.104 1 97.25 103 GLU A CA 1
ATOM 783 C C . GLU A 1 103 ? 7.371 -10.75 1.515 1 97.25 103 GLU A C 1
ATOM 785 O O . GLU A 1 103 ? 7.598 -9.969 0.592 1 97.25 103 GLU A O 1
ATOM 790 N N . ALA A 1 104 ? 8.25 -11.578 1.979 1 96.38 104 ALA A N 1
ATOM 791 C CA . ALA A 1 104 ? 9.594 -11.617 1.414 1 96.38 104 ALA A CA 1
ATOM 792 C C . ALA A 1 104 ? 9.57 -12.078 -0.042 1 96.38 104 ALA A C 1
ATOM 794 O O . ALA A 1 104 ? 8.656 -12.797 -0.455 1 96.38 104 ALA A O 1
ATOM 795 N N . GLY A 1 105 ? 10.609 -11.609 -0.744 1 95.69 105 GLY A N 1
ATOM 796 C CA . GLY A 1 105 ? 10.719 -12.047 -2.125 1 95.69 105 GLY A CA 1
ATOM 797 C C . GLY A 1 105 ? 10.664 -13.555 -2.275 1 95.69 105 GLY A C 1
ATOM 798 O O . GLY A 1 105 ? 11.242 -14.289 -1.469 1 95.69 105 GLY A O 1
ATOM 799 N N . MET A 1 106 ? 9.961 -13.984 -3.34 1 95.06 106 MET A N 1
ATOM 800 C CA . MET A 1 106 ? 9.82 -15.422 -3.52 1 95.06 106 MET A CA 1
ATOM 801 C C . MET A 1 106 ? 9.344 -15.75 -4.93 1 95.06 106 MET A C 1
ATOM 803 O O . MET A 1 106 ? 8.828 -14.883 -5.637 1 95.06 106 MET A O 1
ATOM 807 N N . MET A 1 107 ? 9.523 -16.984 -5.289 1 94 107 MET A N 1
ATOM 808 C CA . MET A 1 107 ? 8.922 -17.578 -6.473 1 94 107 MET A CA 1
ATOM 809 C C . MET A 1 107 ? 7.766 -18.5 -6.09 1 94 107 MET A C 1
ATOM 811 O O . MET A 1 107 ? 7.875 -19.281 -5.137 1 94 107 MET A O 1
ATOM 815 N N . HIS A 1 108 ? 6.637 -18.281 -6.695 1 93.5 108 HIS A N 1
ATOM 816 C CA . HIS A 1 108 ? 5.492 -19.156 -6.414 1 93.5 108 HIS A CA 1
ATOM 817 C C . HIS A 1 108 ? 4.562 -19.234 -7.621 1 93.5 108 HIS A C 1
ATOM 819 O O . HIS A 1 108 ? 4.777 -18.562 -8.625 1 93.5 108 HIS A O 1
ATOM 825 N N . GLY A 1 109 ? 3.566 -20.188 -7.523 1 90.94 109 GLY A N 1
ATOM 826 C CA . GLY A 1 109 ? 2.623 -20.438 -8.602 1 90.94 109 GLY A CA 1
ATOM 827 C C . GLY A 1 109 ? 2.521 -21.906 -8.977 1 90.94 109 GLY A C 1
ATOM 828 O O . GLY A 1 109 ? 3.145 -22.75 -8.344 1 90.94 109 GLY A O 1
ATOM 829 N N . GLY A 1 110 ? 1.622 -22.219 -10.008 1 89.5 110 GLY A N 1
ATOM 830 C CA . GLY A 1 110 ? 1.505 -23.562 -10.539 1 89.5 110 GLY A CA 1
ATOM 831 C C . GLY A 1 110 ? 0.432 -24.375 -9.844 1 89.5 110 GLY A C 1
ATOM 832 O O . GLY A 1 110 ? 0.289 -25.578 -10.109 1 89.5 110 GLY A O 1
ATOM 833 N N . GLU A 1 111 ? -0.209 -23.828 -8.828 1 86.56 111 GLU A N 1
ATOM 834 C CA . GLU A 1 111 ? -1.345 -24.469 -8.18 1 86.56 111 GLU A CA 1
ATOM 835 C C . GLU A 1 111 ? -2.596 -23.594 -8.258 1 86.56 111 GLU A C 1
ATOM 837 O O . GLU A 1 111 ? -2.508 -22.375 -8.211 1 86.56 111 GLU A O 1
ATOM 842 N N . PRO A 1 112 ? -3.699 -24.234 -8.359 1 89.81 112 PRO A N 1
ATOM 843 C CA . PRO A 1 112 ? -4.926 -23.453 -8.461 1 89.81 112 PRO A CA 1
ATOM 844 C C . PRO A 1 112 ? -5.234 -22.672 -7.184 1 89.81 112 PRO A C 1
ATOM 846 O O . PRO A 1 112 ? -4.98 -23.156 -6.082 1 89.81 112 PRO A O 1
ATOM 849 N N . ALA A 1 113 ? -5.75 -21.516 -7.395 1 89.44 113 ALA A N 1
ATOM 850 C CA . ALA A 1 113 ? -6.215 -20.734 -6.254 1 89.44 113 ALA A CA 1
ATOM 851 C C . ALA A 1 113 ? -7.477 -21.344 -5.645 1 89.44 113 ALA A C 1
ATOM 853 O O . ALA A 1 113 ? -8.352 -21.828 -6.367 1 89.44 113 ALA A O 1
ATOM 854 N N . ASN A 1 114 ? -7.551 -21.297 -4.375 1 89.88 114 ASN A N 1
ATOM 855 C CA . ASN A 1 114 ? -8.727 -21.766 -3.65 1 89.88 114 ASN A CA 1
ATOM 856 C C . ASN A 1 114 ? -9.328 -20.656 -2.785 1 89.88 114 ASN A C 1
ATOM 858 O O . ASN A 1 114 ? -9.234 -20.703 -1.558 1 89.88 114 ASN A O 1
ATOM 862 N N . VAL A 1 115 ? -10.023 -19.719 -3.391 1 91.19 115 VAL A N 1
ATOM 863 C CA . VAL A 1 115 ? -10.625 -18.594 -2.691 1 91.19 115 VAL A CA 1
ATOM 864 C C . VAL A 1 115 ? -12.148 -18.703 -2.732 1 91.19 115 VAL A C 1
ATOM 866 O O . VAL A 1 115 ? -12.711 -19.266 -3.684 1 91.19 115 VAL A O 1
ATOM 869 N N . VAL A 1 116 ? -12.734 -18.141 -1.769 1 90.94 116 VAL A N 1
ATOM 870 C CA . VAL A 1 116 ? -14.188 -18.203 -1.65 1 90.94 116 VAL A CA 1
ATOM 871 C C . VAL A 1 116 ? -14.828 -17.203 -2.594 1 90.94 116 VAL A C 1
ATOM 873 O O . VAL A 1 116 ? -15.867 -17.484 -3.205 1 90.94 116 VAL A O 1
ATOM 876 N N . HIS A 1 117 ? -14.352 -16.016 -2.744 1 92.88 117 HIS A N 1
ATOM 877 C CA . HIS A 1 117 ? -14.75 -14.953 -3.664 1 92.88 117 HIS A CA 1
ATOM 878 C C . HIS A 1 117 ? -13.539 -14.32 -4.332 1 92.88 117 HIS A C 1
ATOM 880 O O . HIS A 1 117 ? -12.398 -14.57 -3.926 1 92.88 117 HIS A O 1
ATOM 886 N N . ASP A 1 118 ? -13.836 -13.57 -5.414 1 96.69 118 ASP A N 1
ATOM 887 C CA . ASP A 1 118 ? -12.742 -12.836 -6.047 1 96.69 118 ASP A CA 1
ATOM 888 C C . ASP A 1 118 ? -11.992 -11.977 -5.027 1 96.69 118 ASP A C 1
ATOM 890 O O . ASP A 1 118 ? -12.617 -11.273 -4.23 1 96.69 118 ASP A O 1
ATOM 894 N N . CYS A 1 119 ? -10.75 -12.203 -5.031 1 96.81 119 CYS A N 1
ATOM 895 C CA . CYS A 1 119 ? -9.898 -11.453 -4.121 1 96.81 119 CYS A CA 1
ATOM 896 C C . CYS A 1 119 ? -9.141 -10.352 -4.859 1 96.81 119 CYS A C 1
ATOM 898 O O . CYS A 1 119 ? -8.328 -10.641 -5.742 1 96.81 119 CYS A O 1
ATOM 900 N N . ARG A 1 120 ? -9.383 -9.102 -4.48 1 98.31 120 ARG A N 1
ATOM 901 C CA . ARG A 1 120 ? -8.68 -7.953 -5.051 1 98.31 120 ARG A CA 1
ATOM 902 C C . ARG A 1 120 ? -7.594 -7.457 -4.105 1 98.31 120 ARG A C 1
ATOM 904 O O . ARG A 1 120 ? -7.848 -7.23 -2.92 1 98.31 120 ARG A O 1
ATOM 911 N N . GLN A 1 121 ? -6.426 -7.363 -4.68 1 98.5 121 GLN A N 1
ATOM 912 C CA . GLN A 1 121 ? -5.293 -6.957 -3.852 1 98.5 121 GLN A CA 1
ATOM 913 C C . GLN A 1 121 ? -4.359 -6.023 -4.621 1 98.5 121 GLN A C 1
ATOM 915 O O . GLN A 1 121 ? -4.375 -6 -5.852 1 98.5 121 GLN A O 1
ATOM 920 N N . LEU A 1 122 ? -3.668 -5.195 -3.943 1 98.94 122 LEU A N 1
ATOM 921 C CA . LEU A 1 122 ? -2.484 -4.512 -4.453 1 98.94 122 LEU A CA 1
ATOM 922 C C . LEU A 1 122 ? -1.21 -5.148 -3.914 1 98.94 122 LEU A C 1
ATOM 924 O O . LEU A 1 122 ? -1.133 -5.484 -2.729 1 98.94 122 LEU A O 1
ATOM 928 N N . GLU A 1 123 ? -0.294 -5.379 -4.707 1 98.88 123 GLU A N 1
ATOM 929 C CA . GLU A 1 123 ? 1.047 -5.793 -4.305 1 98.88 123 GLU A CA 1
ATOM 930 C C . GLU A 1 123 ? 2.064 -4.68 -4.543 1 98.88 123 GLU A C 1
ATOM 932 O O . GLU A 1 123 ? 2.365 -4.344 -5.691 1 98.88 123 GLU A O 1
ATOM 937 N N . ILE A 1 124 ? 2.564 -4.125 -3.504 1 98.88 124 ILE A N 1
ATOM 938 C CA . ILE A 1 124 ? 3.549 -3.049 -3.561 1 98.88 124 ILE A CA 1
ATOM 939 C C . ILE A 1 124 ? 4.957 -3.635 -3.475 1 98.88 124 ILE A C 1
ATOM 941 O O . ILE A 1 124 ? 5.438 -3.953 -2.383 1 98.88 124 ILE A O 1
ATOM 945 N N . GLU A 1 125 ? 5.613 -3.76 -4.574 1 98.56 125 GLU A N 1
ATOM 946 C CA . GLU A 1 125 ? 6.953 -4.328 -4.68 1 98.56 125 GLU A CA 1
ATOM 947 C C . GLU A 1 125 ? 8.023 -3.262 -4.477 1 98.56 125 GLU A C 1
ATOM 949 O O . GLU A 1 125 ? 8.031 -2.244 -5.172 1 98.56 125 GLU A O 1
ATOM 954 N N . LEU A 1 126 ? 8.922 -3.527 -3.584 1 97.31 126 LEU A N 1
ATOM 955 C CA . LEU A 1 126 ? 9.969 -2.553 -3.289 1 97.31 126 LEU A CA 1
ATOM 956 C C . LEU A 1 126 ? 11.195 -2.783 -4.168 1 97.31 126 LEU A C 1
ATOM 958 O O . LEU A 1 126 ? 11.625 -3.924 -4.355 1 97.31 126 LEU A O 1
ATOM 962 N N . LYS A 1 127 ? 11.68 -1.646 -4.629 1 94.5 127 LYS A N 1
ATOM 963 C CA . LYS A 1 127 ? 12.922 -1.716 -5.402 1 94.5 127 LYS A CA 1
ATOM 964 C C . LYS A 1 127 ? 14.133 -1.448 -4.516 1 94.5 127 LYS A C 1
ATOM 966 O O . LYS A 1 127 ? 14.047 -0.698 -3.543 1 94.5 127 LYS A O 1
ATOM 971 N N . ASN A 1 128 ? 15.211 -2.156 -4.773 1 82.88 128 ASN A N 1
ATOM 972 C CA . ASN A 1 128 ? 16.438 -1.915 -4.031 1 82.88 128 ASN A CA 1
ATOM 973 C C . ASN A 1 128 ? 17.078 -0.581 -4.414 1 82.88 128 ASN A C 1
ATOM 975 O O . ASN A 1 128 ? 17.062 -0.194 -5.586 1 82.88 128 ASN A O 1
ATOM 979 N N . GLN A 1 129 ? 17.281 0.319 -3.434 1 67.81 129 GLN A N 1
ATOM 980 C CA . GLN A 1 129 ? 17.984 1.564 -3.738 1 67.81 129 GLN A CA 1
ATOM 981 C C . GLN A 1 129 ? 19.469 1.32 -3.979 1 67.81 129 GLN A C 1
ATOM 983 O O . GLN A 1 129 ? 20.125 0.615 -3.205 1 67.81 129 GLN A O 1
ATOM 988 N N . SER A 1 130 ? 19.891 1.194 -5.191 1 54.09 130 SER A N 1
ATOM 989 C CA . SER A 1 130 ? 21.312 1.1 -5.496 1 54.09 130 SER A CA 1
ATOM 990 C C . SER A 1 130 ? 22.094 2.27 -4.891 1 54.09 130 SER A C 1
ATOM 992 O O . SER A 1 130 ? 21.594 3.398 -4.871 1 54.09 130 SER A O 1
ATOM 994 N N . GLY A 1 131 ? 22.812 2.125 -3.83 1 45.5 131 GLY A N 1
ATOM 995 C CA . GLY A 1 131 ? 23.812 3.109 -3.422 1 45.5 131 GLY A CA 1
ATOM 996 C C . GLY A 1 131 ? 24.453 3.83 -4.594 1 45.5 131 GLY A C 1
ATOM 997 O O . GLY A 1 131 ? 25.141 3.209 -5.41 1 45.5 131 GLY A O 1
ATOM 998 N N . GLY A 1 132 ? 23.922 4.512 -5.383 1 37.41 132 GLY A N 1
ATOM 999 C CA . GLY A 1 132 ? 24.734 5.23 -6.348 1 37.41 132 GLY A CA 1
ATOM 1000 C C . GLY A 1 132 ? 25.953 5.883 -5.723 1 37.41 132 GLY A C 1
ATOM 1001 O O . GLY A 1 132 ? 25.828 6.773 -4.883 1 37.41 132 GLY A O 1
ATOM 1002 N N . ALA A 1 133 ? 27.094 5.203 -5.492 1 33.03 133 ALA A N 1
ATOM 1003 C CA . ALA A 1 133 ? 28.391 5.844 -5.473 1 33.03 133 ALA A CA 1
ATOM 1004 C C . ALA A 1 133 ? 28.609 6.711 -6.711 1 33.03 133 ALA A C 1
ATOM 1006 O O . ALA A 1 133 ? 29.047 6.223 -7.754 1 33.03 133 ALA A O 1
ATOM 1007 N N . GLU A 1 134 ? 27.594 7.336 -7.379 1 27.69 134 GLU A N 1
ATOM 1008 C CA . GLU A 1 134 ? 28.375 8.312 -8.133 1 27.69 134 GLU A CA 1
ATOM 1009 C C . GLU A 1 134 ? 28.859 9.445 -7.238 1 27.69 134 GLU A C 1
ATOM 1011 O O . GLU A 1 134 ? 28.125 9.891 -6.348 1 27.69 134 GLU A O 1
ATOM 1016 N N . MET B 1 1 ? 65.938 35.938 55 1 28.03 1 MET B N 1
ATOM 1017 C CA . MET B 1 1 ? 64.875 36.094 54.062 1 28.03 1 MET B CA 1
ATOM 1018 C C . MET B 1 1 ? 64.312 34.75 53.594 1 28.03 1 MET B C 1
ATOM 1020 O O . MET B 1 1 ? 65 33.719 53.719 1 28.03 1 MET B O 1
ATOM 1024 N N . LYS B 1 2 ? 62.906 34.75 53.281 1 34.97 2 LYS B N 1
ATOM 1025 C CA . LYS B 1 2 ? 61.688 34.062 52.969 1 34.97 2 LYS B CA 1
ATOM 1026 C C . LYS B 1 2 ? 61.812 33.25 51.688 1 34.97 2 LYS B C 1
ATOM 1028 O O . LYS B 1 2 ? 62.031 33.812 50.625 1 34.97 2 LYS B O 1
ATOM 1033 N N . ALA B 1 3 ? 62.375 32.094 51.75 1 36.12 3 ALA B N 1
ATOM 1034 C CA . ALA B 1 3 ? 62.344 31.188 50.625 1 36.12 3 ALA B CA 1
ATOM 1035 C C . ALA B 1 3 ? 60.938 31.062 50.031 1 36.12 3 ALA B C 1
ATOM 1037 O O . ALA B 1 3 ? 59.969 30.875 50.781 1 36.12 3 ALA B O 1
ATOM 1038 N N . GLY B 1 4 ? 60.625 31.859 49.031 1 29.95 4 GLY B N 1
ATOM 1039 C CA . GLY B 1 4 ? 59.406 31.906 48.219 1 29.95 4 GLY B CA 1
ATOM 1040 C C . GLY B 1 4 ? 59 30.547 47.688 1 29.95 4 GLY B C 1
ATOM 1041 O O . GLY B 1 4 ? 59.781 29.875 47 1 29.95 4 GLY B O 1
ATOM 1042 N N . ILE B 1 5 ? 58.25 29.688 48.406 1 31.16 5 ILE B N 1
ATOM 1043 C CA . ILE B 1 5 ? 57.688 28.406 48.031 1 31.16 5 ILE B CA 1
ATOM 1044 C C . ILE B 1 5 ? 56.844 28.578 46.75 1 31.16 5 ILE B C 1
ATOM 1046 O O . ILE B 1 5 ? 55.969 29.438 46.688 1 31.16 5 ILE B O 1
ATOM 1050 N N . ILE B 1 6 ? 57.406 28.359 45.562 1 31.66 6 ILE B N 1
ATOM 1051 C CA . ILE B 1 6 ? 56.719 28.328 44.25 1 31.66 6 ILE B CA 1
ATOM 1052 C C . ILE B 1 6 ? 55.594 27.312 44.312 1 31.66 6 ILE B C 1
ATOM 1054 O O . ILE B 1 6 ? 55.812 26.109 44.5 1 31.66 6 ILE B O 1
ATOM 1058 N N . THR B 1 7 ? 54.438 27.562 44.969 1 28.92 7 THR B N 1
ATOM 1059 C CA . THR B 1 7 ? 53.281 26.688 44.906 1 28.92 7 THR B CA 1
ATOM 1060 C C . THR B 1 7 ? 52.844 26.469 43.469 1 28.92 7 THR B C 1
ATOM 1062 O O . THR B 1 7 ? 52.562 27.438 42.75 1 28.92 7 THR B O 1
ATOM 1065 N N . ALA B 1 8 ? 53.469 25.469 42.781 1 28.33 8 ALA B N 1
ATOM 1066 C CA . ALA B 1 8 ? 53 25.047 41.469 1 28.33 8 ALA B CA 1
ATOM 1067 C C . ALA B 1 8 ? 51.5 24.75 41.5 1 28.33 8 ALA B C 1
ATOM 1069 O O . ALA B 1 8 ? 51.031 24.016 42.375 1 28.33 8 ALA B O 1
ATOM 1070 N N . LEU B 1 9 ? 50.656 25.719 41.062 1 28.66 9 LEU B N 1
ATOM 1071 C CA . LEU B 1 9 ? 49.219 25.625 40.812 1 28.66 9 LEU B CA 1
ATOM 1072 C C . LEU B 1 9 ? 48.906 24.453 39.875 1 28.66 9 LEU B C 1
ATOM 1074 O O . LEU B 1 9 ? 49.406 24.406 38.75 1 28.66 9 LEU B O 1
ATOM 1078 N N . VAL B 1 10 ? 48.938 23.203 40.375 1 28.03 10 VAL B N 1
ATOM 1079 C CA . VAL B 1 10 ? 48.438 22.078 39.594 1 28.03 10 VAL B CA 1
ATOM 1080 C C . VAL B 1 10 ? 47.062 22.391 39.062 1 28.03 10 VAL B C 1
ATOM 1082 O O . VAL B 1 10 ? 46.125 22.688 39.812 1 28.03 10 VAL B O 1
ATOM 1085 N N . LEU B 1 11 ? 46.969 22.938 37.812 1 28.64 11 LEU B N 1
ATOM 1086 C CA . LEU B 1 11 ? 45.75 23.109 37.031 1 28.64 11 LEU B CA 1
ATOM 1087 C C . LEU B 1 11 ? 45.031 21.797 36.875 1 28.64 11 LEU B C 1
ATOM 1089 O O . LEU B 1 11 ? 45.531 20.844 36.281 1 28.64 11 LEU B O 1
ATOM 1093 N N . THR B 1 12 ? 44.438 21.219 37.938 1 31.08 12 THR B N 1
ATOM 1094 C CA . THR B 1 12 ? 43.562 20.078 37.688 1 31.08 12 THR B CA 1
ATOM 1095 C C . THR B 1 12 ? 42.531 20.391 36.625 1 31.08 12 THR B C 1
ATOM 1097 O O . THR B 1 12 ? 41.781 21.359 36.719 1 31.08 12 THR B O 1
ATOM 1100 N N . GLY B 1 13 ? 42.875 20.172 35.344 1 27.61 13 GLY B N 1
ATOM 1101 C CA . GLY B 1 13 ? 41.969 20.203 34.219 1 27.61 13 GLY B CA 1
ATOM 1102 C C . GLY B 1 13 ? 40.688 19.422 34.469 1 27.61 13 GLY B C 1
ATOM 1103 O O . GLY B 1 13 ? 40.719 18.234 34.781 1 27.61 13 GLY B O 1
ATOM 1104 N N . VAL B 1 14 ? 39.688 20 35.156 1 27.94 14 VAL B N 1
ATOM 1105 C CA . VAL B 1 14 ? 38.312 19.453 35.219 1 27.94 14 VAL B CA 1
ATOM 1106 C C . VAL B 1 14 ? 37.844 19.078 33.812 1 27.94 14 VAL B C 1
ATOM 1108 O O . VAL B 1 14 ? 37.719 19.938 32.938 1 27.94 14 VAL B O 1
ATOM 1111 N N . LEU B 1 15 ? 38.25 17.891 33.344 1 30.7 15 LEU B N 1
ATOM 1112 C CA . LEU B 1 15 ? 37.625 17.406 32.094 1 30.7 15 LEU B CA 1
ATOM 1113 C C . LEU B 1 15 ? 36.094 17.375 32.219 1 30.7 15 LEU B C 1
ATOM 1115 O O . LEU B 1 15 ? 35.562 16.719 33.094 1 30.7 15 LEU B O 1
ATOM 1119 N N . ILE B 1 16 ? 35.438 18.422 31.938 1 29 16 ILE B N 1
ATOM 1120 C CA . ILE B 1 16 ? 34 18.484 31.766 1 29 16 ILE B CA 1
ATOM 1121 C C . ILE B 1 16 ? 33.562 17.438 30.734 1 29 16 ILE B C 1
ATOM 1123 O O . ILE B 1 16 ? 33.969 17.5 29.578 1 29 16 ILE B O 1
ATOM 1127 N N . PHE B 1 17 ? 33.344 16.234 31.156 1 31.02 17 PHE B N 1
ATOM 1128 C CA . PHE B 1 17 ? 32.594 15.305 30.312 1 31.02 17 PHE B CA 1
ATOM 1129 C C . PHE B 1 17 ? 31.266 15.906 29.875 1 31.02 17 PHE B C 1
ATOM 1131 O O . PHE B 1 17 ? 30.422 16.25 30.719 1 31.02 17 PHE B O 1
ATOM 1138 N N . ALA B 1 18 ? 31.188 16.609 28.781 1 32.62 18 ALA B N 1
ATOM 1139 C CA . ALA B 1 18 ? 29.922 16.938 28.125 1 32.62 18 ALA B CA 1
ATOM 1140 C C . ALA B 1 18 ? 29.109 15.672 27.859 1 32.62 18 ALA B C 1
ATOM 1142 O O . ALA B 1 18 ? 29.547 14.797 27.109 1 32.62 18 ALA B O 1
ATOM 1143 N N . ALA B 1 19 ? 28.422 15.195 28.75 1 35.97 19 ALA B N 1
ATOM 1144 C CA . ALA B 1 19 ? 27.344 14.281 28.406 1 35.97 19 ALA B CA 1
ATOM 1145 C C . ALA B 1 19 ? 26.547 14.805 27.219 1 35.97 19 ALA B C 1
ATOM 1147 O O . ALA B 1 19 ? 25.891 15.844 27.297 1 35.97 19 ALA B O 1
ATOM 1148 N N . GLY B 1 20 ? 27.047 14.648 26.047 1 35.28 20 GLY B N 1
ATOM 1149 C CA . GLY B 1 20 ? 26.172 14.805 24.891 1 35.28 20 GLY B CA 1
ATOM 1150 C C . GLY B 1 20 ? 24.812 14.172 25.094 1 35.28 20 GLY B C 1
ATOM 1151 O O . GLY B 1 20 ? 24.703 12.961 25.297 1 35.28 20 GLY B O 1
ATOM 1152 N N . ILE B 1 21 ? 23.906 14.703 25.719 1 37.5 21 ILE B N 1
ATOM 1153 C CA . ILE B 1 21 ? 22.5 14.312 25.656 1 37.5 21 ILE B CA 1
ATOM 1154 C C . ILE B 1 21 ? 22.094 14.148 24.188 1 37.5 21 ILE B C 1
ATOM 1156 O O . ILE B 1 21 ? 22 15.125 23.453 1 37.5 21 ILE B O 1
ATOM 1160 N N . SER B 1 22 ? 22.625 13.227 23.5 1 39.19 22 SER B N 1
ATOM 1161 C CA . SER B 1 22 ? 22.219 12.953 22.125 1 39.19 22 SER B CA 1
ATOM 1162 C C . SER B 1 22 ? 20.719 12.711 22.016 1 39.19 22 SER B C 1
ATOM 1164 O O . SER B 1 22 ? 20.219 12.367 20.953 1 39.19 22 SER B O 1
ATOM 1166 N N . MET B 1 23 ? 19.938 12.383 23.156 1 42.66 23 MET B N 1
ATOM 1167 C CA . MET B 1 23 ? 18.672 11.789 22.734 1 42.66 23 MET B CA 1
ATOM 1168 C C . MET B 1 23 ? 17.828 12.789 21.938 1 42.66 23 MET B C 1
ATOM 1170 O O . MET B 1 23 ? 16.719 13.125 22.328 1 42.66 23 MET B O 1
ATOM 1174 N N . GLY B 1 24 ? 18.344 13.594 21.312 1 44.34 24 GLY B N 1
ATOM 1175 C CA . GLY B 1 24 ? 17.438 14.555 20.703 1 44.34 24 GLY B CA 1
ATOM 1176 C C . GLY B 1 24 ? 16.438 13.922 19.766 1 44.34 24 GLY B C 1
ATOM 1177 O O . GLY B 1 24 ? 16.797 13.125 18.891 1 44.34 24 GLY B O 1
ATOM 1178 N N . ALA B 1 25 ? 15.18 13.586 20.203 1 52.16 25 ALA B N 1
ATOM 1179 C CA . ALA B 1 25 ? 14.109 13.383 19.234 1 52.16 25 ALA B CA 1
ATOM 1180 C C . ALA B 1 25 ? 14.305 14.281 18.016 1 52.16 25 ALA B C 1
ATOM 1182 O O . ALA B 1 25 ? 14.547 15.484 18.156 1 52.16 25 ALA B O 1
ATOM 1183 N N . SER B 1 26 ? 14.758 13.703 16.875 1 64.31 26 SER B N 1
ATOM 1184 C CA . SER B 1 26 ? 14.891 14.453 15.625 1 64.31 26 SER B CA 1
ATOM 1185 C C . SER B 1 26 ? 13.602 15.188 15.281 1 64.31 26 SER B C 1
ATOM 1187 O O . SER B 1 26 ? 12.523 14.836 15.773 1 64.31 26 SER B O 1
ATOM 1189 N N . LEU B 1 27 ? 13.633 16.359 15.031 1 69.44 27 LEU B N 1
ATOM 1190 C CA . LEU B 1 27 ? 12.492 17.109 14.5 1 69.44 27 LEU B CA 1
ATOM 1191 C C . LEU B 1 27 ? 11.5 16.172 13.82 1 69.44 27 LEU B C 1
ATOM 1193 O O . LEU B 1 27 ? 10.289 16.328 13.977 1 69.44 27 LEU B O 1
ATOM 1197 N N . GLY B 1 28 ? 12.016 15.086 13.234 1 70.25 28 GLY B N 1
ATOM 1198 C CA . GLY B 1 28 ? 11.148 14.086 12.625 1 70.25 28 GLY B CA 1
ATOM 1199 C C . GLY B 1 28 ? 10.281 13.359 13.633 1 70.25 28 GLY B C 1
ATOM 1200 O O . GLY B 1 28 ? 9.109 13.078 13.359 1 70.25 28 GLY B O 1
ATOM 1201 N N . ASP B 1 29 ? 10.758 13.211 14.719 1 82.69 29 ASP B N 1
ATOM 1202 C CA . ASP B 1 29 ? 10.008 12.516 15.758 1 82.69 29 ASP B CA 1
ATOM 1203 C C . ASP B 1 29 ? 8.891 13.398 16.312 1 82.69 29 ASP B C 1
ATOM 1205 O O . ASP B 1 29 ? 7.789 12.922 16.594 1 82.69 29 ASP B O 1
ATOM 1209 N N . LEU B 1 30 ? 9.156 14.664 16.453 1 89.38 30 LEU B N 1
ATOM 1210 C CA . LEU B 1 30 ? 8.188 15.594 17.016 1 89.38 30 LEU B CA 1
ATOM 1211 C C . LEU B 1 30 ? 7.035 15.828 16.047 1 89.38 30 LEU B C 1
ATOM 1213 O O . LEU B 1 30 ? 5.906 16.094 16.484 1 89.38 30 LEU B O 1
ATOM 1217 N N . LEU B 1 31 ? 7.254 15.602 14.82 1 95.5 31 LEU B N 1
ATOM 1218 C CA . LEU B 1 31 ? 6.254 15.875 13.789 1 95.5 31 LEU B CA 1
ATOM 1219 C C . LEU B 1 31 ? 5.684 14.578 13.227 1 95.5 31 LEU B C 1
ATOM 1221 O O . LEU B 1 31 ? 5.082 14.578 12.148 1 95.5 31 LEU B O 1
ATOM 1225 N N . ASP B 1 32 ? 5.883 13.562 14.055 1 97.44 32 ASP B N 1
ATOM 1226 C CA . ASP B 1 32 ? 5.332 12.273 13.656 1 97.44 32 ASP B CA 1
ATOM 1227 C C . ASP B 1 32 ? 3.807 12.289 13.711 1 97.44 32 ASP B C 1
ATOM 1229 O O . ASP B 1 32 ? 3.221 12.562 14.758 1 97.44 32 ASP B O 1
ATOM 1233 N N . PRO B 1 33 ? 3.168 11.922 12.602 1 97.69 33 PRO B N 1
ATOM 1234 C CA . PRO B 1 33 ? 1.709 12.031 12.562 1 97.69 33 PRO B CA 1
ATOM 1235 C C . PRO B 1 33 ? 1.023 11.211 13.648 1 97.69 33 PRO B C 1
ATOM 1237 O O . PRO B 1 33 ? -0.008 11.625 14.188 1 97.69 33 PRO B O 1
ATOM 1240 N N . VAL B 1 34 ? 1.539 10.07 13.992 1 97.94 34 VAL B N 1
ATOM 1241 C CA . VAL B 1 34 ? 0.914 9.211 14.992 1 97.94 34 VAL B CA 1
ATOM 1242 C C . VAL B 1 34 ? 0.998 9.875 16.375 1 97.94 34 VAL B C 1
ATOM 1244 O O . VAL B 1 34 ? 0.089 9.734 17.188 1 97.94 34 VAL B O 1
ATOM 1247 N N . LYS B 1 35 ? 2.027 10.562 16.625 1 97 35 LYS B N 1
ATOM 1248 C CA . LYS B 1 35 ? 2.207 11.234 17.906 1 97 35 LYS B CA 1
ATOM 1249 C C . LYS B 1 35 ? 1.344 12.492 17.984 1 97 35 LYS B C 1
ATOM 1251 O O . LYS B 1 35 ? 0.714 12.75 19.016 1 97 35 LYS B O 1
ATOM 1256 N N . VAL B 1 36 ? 1.255 13.258 16.953 1 96.56 36 VAL B N 1
ATOM 1257 C CA . VAL B 1 36 ? 0.59 14.555 17.031 1 96.56 36 VAL B CA 1
ATOM 1258 C C . VAL B 1 36 ? -0.908 14.383 16.797 1 96.56 36 VAL B C 1
ATOM 1260 O O . VAL B 1 36 ? -1.706 15.242 17.172 1 96.56 36 VAL B O 1
ATOM 1263 N N . ALA B 1 37 ? -1.312 13.305 16.109 1 96.81 37 ALA B N 1
ATOM 1264 C CA . ALA B 1 37 ? -2.727 13.078 15.828 1 96.81 37 ALA B CA 1
ATOM 1265 C C . ALA B 1 37 ? -3.078 11.594 15.93 1 96.81 37 ALA B C 1
ATOM 1267 O O . ALA B 1 37 ? -3.527 10.984 14.961 1 96.81 37 ALA B O 1
ATOM 1268 N N . PRO B 1 38 ? -2.961 11.016 17.125 1 96.75 38 PRO B N 1
ATOM 1269 C CA . PRO B 1 38 ? -3.213 9.586 17.297 1 96.75 38 PRO B CA 1
ATOM 1270 C C . PRO B 1 38 ? -4.672 9.211 17.047 1 96.75 38 PRO B C 1
ATOM 1272 O O . PRO B 1 38 ? -4.98 8.031 16.859 1 96.75 38 PRO B O 1
ATOM 1275 N N . HIS B 1 39 ? -5.52 10.148 17.062 1 95.75 39 HIS B N 1
ATOM 1276 C CA . HIS B 1 39 ? -6.926 9.875 16.781 1 95.75 39 HIS B CA 1
ATOM 1277 C C . HIS B 1 39 ? -7.18 9.75 15.289 1 95.75 39 HIS B C 1
ATOM 1279 O O . HIS B 1 39 ? -8.227 9.242 14.867 1 95.75 39 HIS B O 1
ATOM 1285 N N . ILE B 1 40 ? -6.242 10.156 14.414 1 97.19 40 ILE B N 1
ATOM 1286 C CA . ILE B 1 40 ? -6.375 10.102 12.961 1 97.19 40 ILE B CA 1
ATOM 1287 C C . ILE B 1 40 ? -5.547 8.945 12.406 1 97.19 40 ILE B C 1
ATOM 1289 O O . ILE B 1 40 ? -5.988 8.234 11.5 1 97.19 40 ILE B O 1
ATOM 1293 N N . TYR B 1 41 ? -4.344 8.797 13.039 1 98 41 TYR B N 1
ATOM 1294 C CA . TYR B 1 41 ? -3.367 7.867 12.484 1 98 41 TYR B CA 1
ATOM 1295 C C . TYR B 1 41 ? -3.086 6.723 13.453 1 98 41 TYR B C 1
ATOM 1297 O O . TYR B 1 41 ? -2.977 6.941 14.664 1 98 41 TYR B O 1
ATOM 1305 N N . ARG B 1 42 ? -2.85 5.555 12.906 1 98.25 42 ARG B N 1
ATOM 1306 C CA . ARG B 1 42 ? -2.336 4.426 13.68 1 98.25 42 ARG B CA 1
ATOM 1307 C C . ARG B 1 42 ? -1.354 3.604 12.852 1 98.25 42 ARG B C 1
ATOM 1309 O O . ARG B 1 42 ? -1.494 3.504 11.625 1 98.25 42 ARG B O 1
ATOM 1316 N N . VAL B 1 43 ? -0.425 2.955 13.492 1 98.81 43 VAL B N 1
ATOM 1317 C CA . VAL B 1 43 ? 0.564 2.127 12.812 1 98.81 43 VAL B CA 1
ATOM 1318 C C . VAL B 1 43 ? -0.008 0.732 12.57 1 98.81 43 VAL B C 1
ATOM 1320 O O . VAL B 1 43 ? -0.451 0.065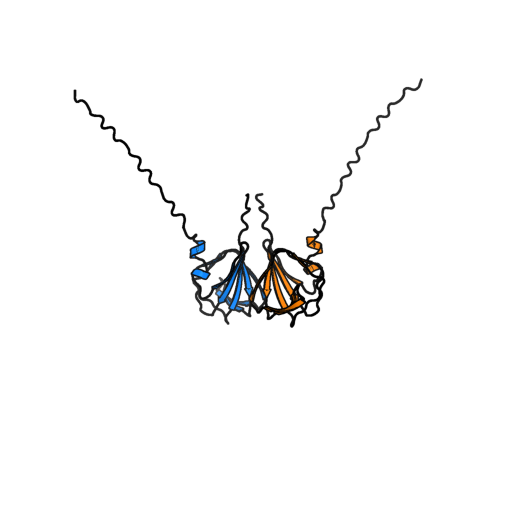 13.508 1 98.81 43 VAL B O 1
ATOM 1323 N N . LYS B 1 44 ? 0.022 0.313 11.344 1 98.69 44 LYS B N 1
ATOM 1324 C CA . LYS B 1 44 ? -0.447 -1.025 11 1 98.69 44 LYS B CA 1
ATOM 1325 C C . LYS B 1 44 ? 0.715 -2.01 10.914 1 98.69 44 LYS B C 1
ATOM 1327 O O . LYS B 1 44 ? 0.546 -3.203 11.172 1 98.69 44 LYS B O 1
ATOM 1332 N N . LEU B 1 45 ? 1.792 -1.566 10.469 1 98.62 45 LEU B N 1
ATOM 1333 C CA . LEU B 1 45 ? 3 -2.352 10.242 1 98.62 45 LEU B CA 1
ATOM 1334 C C . LEU B 1 45 ? 4.238 -1.462 10.266 1 98.62 45 LEU B C 1
ATOM 1336 O O . LEU B 1 45 ? 4.227 -0.354 9.727 1 98.62 45 LEU B O 1
ATOM 1340 N N . ASP B 1 46 ? 5.23 -1.896 10.859 1 98.38 46 ASP B N 1
ATOM 1341 C CA . ASP B 1 46 ? 6.504 -1.186 10.922 1 98.38 46 ASP B CA 1
ATOM 1342 C C . ASP B 1 46 ? 7.68 -2.16 10.875 1 98.38 46 ASP B C 1
ATOM 1344 O O . ASP B 1 46 ? 7.902 -2.92 11.82 1 98.38 46 ASP B O 1
ATOM 1348 N N . ASN B 1 47 ? 8.383 -2.168 9.75 1 97.5 47 ASN B N 1
ATOM 1349 C CA . ASN B 1 47 ? 9.578 -2.992 9.648 1 97.5 47 ASN B CA 1
ATOM 1350 C C . ASN B 1 47 ? 10.773 -2.186 9.141 1 97.5 47 ASN B C 1
ATOM 1352 O O . ASN B 1 47 ? 10.75 -0.954 9.164 1 97.5 47 ASN B O 1
ATOM 1356 N N . SER B 1 48 ? 11.891 -2.805 8.742 1 95.06 48 SER B N 1
ATOM 1357 C CA . SER B 1 48 ? 13.117 -2.1 8.383 1 95.06 48 SER B CA 1
ATOM 1358 C C . SER B 1 48 ? 12.977 -1.404 7.031 1 95.06 48 SER B C 1
ATOM 1360 O O . SER B 1 48 ? 13.797 -0.553 6.68 1 95.06 48 SER B O 1
ATOM 1362 N N . ARG B 1 49 ? 11.922 -1.682 6.258 1 96.25 49 ARG B N 1
ATOM 1363 C CA . ARG B 1 49 ? 11.812 -1.171 4.895 1 96.25 49 ARG B CA 1
ATOM 1364 C C . ARG B 1 49 ? 10.688 -0.148 4.781 1 96.25 49 ARG B C 1
ATOM 1366 O O . ARG B 1 49 ? 10.789 0.814 4.016 1 96.25 49 ARG B O 1
ATOM 1373 N N . VAL B 1 50 ? 9.594 -0.421 5.625 1 98.06 50 VAL B N 1
ATOM 1374 C CA . VAL B 1 50 ? 8.445 0.47 5.496 1 98.06 50 VAL B CA 1
ATOM 1375 C C . VAL B 1 50 ? 7.773 0.645 6.855 1 98.06 50 VAL B C 1
ATOM 1377 O O . VAL B 1 50 ? 7.926 -0.199 7.742 1 98.06 50 VAL B O 1
ATOM 1380 N N . ARG B 1 51 ? 7.094 1.718 7.008 1 98.62 51 ARG B N 1
ATOM 1381 C CA . ARG B 1 51 ? 6.039 1.91 8 1 98.62 51 ARG B CA 1
ATOM 1382 C C . ARG B 1 51 ? 4.699 2.17 7.324 1 98.62 51 ARG B C 1
ATOM 1384 O O . ARG B 1 51 ? 4.602 2.996 6.414 1 98.62 51 ARG B O 1
ATOM 1391 N N . VAL B 1 52 ? 3.67 1.422 7.746 1 98.94 52 VAL B N 1
ATOM 1392 C CA . VAL B 1 52 ? 2.332 1.591 7.188 1 98.94 52 VAL B CA 1
ATOM 1393 C C . VAL B 1 52 ? 1.42 2.244 8.227 1 98.94 52 VAL B C 1
ATOM 1395 O O . VAL B 1 52 ? 1.226 1.704 9.32 1 98.94 52 VAL B O 1
ATOM 1398 N N . LEU B 1 53 ? 0.876 3.352 7.875 1 98.88 53 LEU B N 1
ATOM 1399 C CA . LEU B 1 53 ? -0.115 4.035 8.695 1 98.88 53 LEU B CA 1
ATOM 1400 C C . LEU B 1 53 ? -1.518 3.848 8.133 1 98.88 53 LEU B C 1
ATOM 1402 O O . LEU B 1 53 ? -1.715 3.918 6.918 1 98.88 53 LEU B O 1
ATOM 1406 N N . GLU B 1 54 ? -2.426 3.566 8.953 1 98.81 54 GLU B N 1
ATOM 1407 C CA . GLU B 1 54 ? -3.84 3.701 8.617 1 98.81 54 GLU B CA 1
ATOM 1408 C C . GLU B 1 54 ? -4.398 5.035 9.102 1 98.81 54 GLU B C 1
ATOM 1410 O O . GLU B 1 54 ? -4.211 5.406 10.266 1 98.81 54 GLU B O 1
ATOM 1415 N N . ALA B 1 55 ? -5.039 5.734 8.219 1 98.31 55 ALA B N 1
ATOM 1416 C CA . ALA B 1 55 ? -5.59 7.047 8.547 1 98.31 55 ALA B CA 1
ATOM 1417 C C . ALA B 1 55 ? -7.062 7.137 8.148 1 98.31 55 ALA B C 1
ATOM 1419 O O . ALA B 1 55 ? -7.453 6.676 7.078 1 98.31 55 ALA B O 1
ATOM 1420 N N . THR B 1 56 ? -7.871 7.688 8.953 1 97.75 56 THR B N 1
ATOM 1421 C CA . THR B 1 56 ? -9.234 8.102 8.625 1 97.75 56 THR B CA 1
ATOM 1422 C C . THR B 1 56 ? -9.383 9.609 8.742 1 97.75 56 THR B C 1
ATOM 1424 O O . THR B 1 56 ? -9.273 10.172 9.836 1 97.75 56 THR B O 1
ATOM 1427 N N . VAL B 1 57 ? -9.602 10.164 7.609 1 95.5 57 VAL B N 1
ATOM 1428 C CA . VAL B 1 57 ? -9.781 11.609 7.562 1 95.5 57 VAL B CA 1
ATOM 1429 C C . VAL B 1 57 ? -11.273 11.945 7.574 1 95.5 57 VAL B C 1
ATOM 1431 O O . VAL B 1 57 ? -12.031 11.453 6.738 1 95.5 57 VAL B O 1
ATOM 1434 N N . ARG B 1 58 ? -11.664 12.781 8.453 1 96.12 58 ARG B N 1
ATOM 1435 C CA . ARG B 1 58 ? -13.055 13.195 8.586 1 96.12 58 ARG B CA 1
ATOM 1436 C C . ARG B 1 58 ? -13.227 14.672 8.258 1 96.12 58 ARG B C 1
ATOM 1438 O O . ARG B 1 58 ? -12.32 15.477 8.492 1 96.12 58 ARG B O 1
ATOM 1445 N N . ASN B 1 59 ? -14.375 14.945 7.73 1 93.94 59 ASN B N 1
ATOM 1446 C CA . ASN B 1 59 ? -14.648 16.328 7.367 1 93.94 59 ASN B CA 1
ATOM 1447 C C . ASN B 1 59 ? -14.492 17.266 8.562 1 93.94 59 ASN B C 1
ATOM 1449 O O . ASN B 1 59 ? -14.984 16.969 9.656 1 93.94 59 ASN B O 1
ATOM 1453 N N . GLY B 1 60 ? -13.75 18.375 8.305 1 93.44 60 GLY B N 1
ATOM 1454 C CA . GLY B 1 60 ? -13.562 19.391 9.336 1 93.44 60 GLY B CA 1
ATOM 1455 C C . GLY B 1 60 ? -12.406 19.078 10.266 1 93.44 60 GLY B C 1
ATOM 1456 O O . GLY B 1 60 ? -12.008 19.922 11.07 1 93.44 60 GLY B O 1
ATOM 1457 N N . GLU B 1 61 ? -11.938 17.828 10.188 1 92.69 61 GLU B N 1
ATOM 1458 C CA . GLU B 1 61 ? -10.805 17.469 11.031 1 92.69 61 GLU B CA 1
ATOM 1459 C C . GLU B 1 61 ? -9.586 18.328 10.727 1 92.69 61 GLU B C 1
ATOM 1461 O O . GLU B 1 61 ? -9.289 18.609 9.562 1 92.69 61 GLU B O 1
ATOM 1466 N N . LEU B 1 62 ? -8.883 18.75 11.773 1 90.12 62 LEU B N 1
ATOM 1467 C CA . LEU B 1 62 ? -7.703 19.594 11.672 1 90.12 62 LEU B CA 1
ATOM 1468 C C . LEU B 1 62 ? -6.453 18.844 12.117 1 90.12 62 LEU B C 1
ATOM 1470 O O . LEU B 1 62 ? -6.082 18.891 13.289 1 90.12 62 LEU B O 1
ATOM 1474 N N . PRO B 1 63 ? -5.84 18.219 11.133 1 90.94 63 PRO B N 1
ATOM 1475 C CA . PRO B 1 63 ? -4.586 17.594 11.562 1 90.94 63 PRO B CA 1
ATOM 1476 C C . PRO B 1 63 ? -3.508 18.625 11.898 1 90.94 63 PRO B C 1
ATOM 1478 O O . PRO B 1 63 ? -3.295 19.578 11.133 1 90.94 63 PRO B O 1
ATOM 1481 N N . PRO B 1 64 ? -2.865 18.453 13.039 1 94.88 64 PRO B N 1
ATOM 1482 C CA . PRO B 1 64 ? -1.713 19.328 13.305 1 94.88 64 PRO B CA 1
ATOM 1483 C C . PRO B 1 64 ? -0.618 19.188 12.25 1 94.88 64 PRO B C 1
ATOM 1485 O O . PRO B 1 64 ? -0.613 18.219 11.477 1 94.88 64 PRO B O 1
ATOM 1488 N N . LEU B 1 65 ? 0.265 20.203 12.227 1 95.5 65 LEU B N 1
ATOM 1489 C CA . LEU B 1 65 ? 1.439 20.125 11.359 1 95.5 65 LEU B CA 1
ATOM 1490 C C . LEU B 1 65 ? 2.236 18.859 11.641 1 95.5 65 LEU B C 1
ATOM 1492 O O . LEU B 1 65 ? 2.51 18.531 12.805 1 95.5 65 LEU B O 1
ATOM 1496 N N . HIS B 1 66 ? 2.578 18.078 10.594 1 96.94 66 HIS B N 1
ATOM 1497 C CA . HIS B 1 66 ? 3.361 16.859 10.711 1 96.94 66 HIS B CA 1
ATOM 1498 C C . HIS B 1 66 ? 4.121 16.562 9.422 1 96.94 66 HIS B C 1
ATOM 1500 O O . HIS B 1 66 ? 3.941 17.25 8.414 1 96.94 66 HIS B O 1
ATOM 1506 N N . GLN B 1 67 ? 4.973 15.562 9.492 1 96.56 67 GLN B N 1
ATOM 1507 C CA . GLN B 1 67 ? 5.84 15.281 8.352 1 96.56 67 GLN B CA 1
ATOM 1508 C C . GLN B 1 67 ? 5.789 13.797 7.98 1 96.56 67 GLN B C 1
ATOM 1510 O O . GLN B 1 67 ? 5.594 12.945 8.852 1 96.56 67 GLN B O 1
ATOM 1515 N N . HIS B 1 68 ? 5.926 13.531 6.695 1 96.31 68 HIS B N 1
ATOM 1516 C CA . HIS B 1 68 ? 6.039 12.188 6.137 1 96.31 68 HIS B CA 1
ATOM 1517 C C . HIS B 1 68 ? 7.301 12.047 5.289 1 96.31 68 HIS B C 1
ATOM 1519 O O . HIS B 1 68 ? 7.691 12.984 4.594 1 96.31 68 HIS B O 1
ATOM 1525 N N . PRO B 1 69 ? 7.941 10.93 5.301 1 96.62 69 PRO B N 1
ATOM 1526 C CA . PRO B 1 69 ? 8.859 10.617 4.199 1 96.62 69 PRO B CA 1
ATOM 1527 C C . PRO B 1 69 ? 8.133 10.297 2.9 1 96.62 69 PRO B C 1
ATOM 1529 O O . PRO B 1 69 ? 6.906 10.438 2.82 1 96.62 69 PRO B O 1
ATOM 1532 N N . ASP B 1 70 ? 8.891 9.953 1.829 1 96.94 70 ASP B N 1
ATOM 1533 C CA . ASP B 1 70 ? 8.258 9.445 0.618 1 96.94 70 ASP B CA 1
ATOM 1534 C C . ASP B 1 70 ? 7.262 8.336 0.944 1 96.94 70 ASP B C 1
ATOM 1536 O O . ASP B 1 70 ? 7.559 7.441 1.74 1 96.94 70 ASP B O 1
ATOM 1540 N N . ARG B 1 71 ? 6.145 8.414 0.277 1 98.38 71 ARG B N 1
ATOM 1541 C CA . ARG B 1 71 ? 5.145 7.418 0.643 1 98.38 71 ARG B CA 1
ATOM 1542 C C . ARG B 1 71 ? 4.184 7.16 -0.511 1 98.38 71 ARG B C 1
ATOM 1544 O O . ARG B 1 71 ? 4.102 7.953 -1.449 1 98.38 71 ARG B O 1
ATOM 1551 N N . LEU B 1 72 ? 3.543 6.102 -0.425 1 98.69 72 LEU B N 1
ATOM 1552 C CA . LEU B 1 72 ? 2.404 5.73 -1.258 1 98.69 72 LEU B CA 1
ATOM 1553 C C . LEU B 1 72 ? 1.105 5.785 -0.458 1 98.69 72 LEU B C 1
ATOM 1555 O O . LEU B 1 72 ? 1.016 5.211 0.629 1 98.69 72 LEU B O 1
ATOM 1559 N N . THR B 1 73 ? 0.12 6.496 -0.957 1 98.56 73 THR B N 1
ATOM 1560 C CA . THR B 1 73 ? -1.205 6.484 -0.349 1 98.56 73 THR B CA 1
ATOM 1561 C C . THR B 1 73 ? -2.141 5.547 -1.11 1 98.56 73 THR B C 1
ATOM 1563 O O . THR B 1 73 ? -2.242 5.625 -2.336 1 98.56 73 THR B O 1
ATOM 1566 N N . VAL B 1 74 ? -2.777 4.668 -0.407 1 98.88 74 VAL B N 1
ATOM 1567 C CA . VAL B 1 74 ? -3.781 3.756 -0.945 1 98.88 74 VAL B CA 1
ATOM 1568 C C . VAL B 1 74 ? -5.152 4.105 -0.376 1 98.88 74 VAL B C 1
ATOM 1570 O O . VAL B 1 74 ? -5.336 4.141 0.843 1 98.88 74 VAL B O 1
ATOM 1573 N N . PHE B 1 75 ? -6.109 4.305 -1.248 1 98.69 75 PHE B N 1
ATOM 1574 C CA . PHE B 1 75 ? -7.457 4.633 -0.795 1 98.69 75 PHE B CA 1
ATOM 1575 C C . PHE B 1 75 ? -8.281 3.369 -0.591 1 98.69 75 PHE B C 1
ATOM 1577 O O . PHE B 1 75 ? -8.273 2.473 -1.438 1 98.69 75 PHE B O 1
ATOM 1584 N N . LEU B 1 76 ? -9.023 3.307 0.516 1 98.69 76 LEU B N 1
ATOM 1585 C CA . LEU B 1 76 ? -9.727 2.088 0.9 1 98.69 76 LEU B CA 1
ATOM 1586 C C . LEU B 1 76 ? -11.234 2.246 0.711 1 98.69 76 LEU B C 1
ATOM 1588 O O . LEU B 1 76 ? -11.992 1.298 0.926 1 98.69 76 LEU B O 1
ATOM 1592 N N . ASN B 1 77 ? -11.648 3.385 0.401 1 98.12 77 ASN B N 1
ATOM 1593 C CA . ASN B 1 77 ? -13.016 3.713 0.012 1 98.12 77 ASN B CA 1
ATOM 1594 C C . ASN B 1 77 ? -13.062 4.938 -0.896 1 98.12 77 ASN B C 1
ATOM 1596 O O . ASN B 1 77 ? -12.023 5.488 -1.257 1 98.12 77 ASN B O 1
ATOM 1600 N N . SER B 1 78 ? -14.281 5.246 -1.364 1 97.12 78 SER B N 1
ATOM 1601 C CA . SER B 1 78 ? -14.445 6.473 -2.135 1 97.12 78 SER B CA 1
ATOM 1602 C C . SER B 1 78 ? -14.141 7.703 -1.289 1 97.12 78 SER B C 1
ATOM 1604 O O . SER B 1 78 ? -14.703 7.871 -0.203 1 97.12 78 SER B O 1
ATOM 1606 N N . CYS B 1 79 ? -13.227 8.523 -1.809 1 96.06 79 CYS B N 1
ATOM 1607 C CA . CYS B 1 79 ? -12.828 9.766 -1.161 1 96.06 79 CYS B CA 1
ATOM 1608 C C . CYS B 1 79 ? -12.938 10.945 -2.123 1 96.06 79 CYS B C 1
ATOM 1610 O O . CYS B 1 79 ? -12.539 10.844 -3.287 1 96.06 79 CYS B O 1
ATOM 1612 N N . ALA B 1 80 ? -13.523 12.016 -1.639 1 94.75 80 ALA B N 1
ATOM 1613 C CA . ALA B 1 80 ? -13.633 13.234 -2.438 1 94.75 80 ALA B CA 1
ATOM 1614 C C . ALA B 1 80 ? -13.367 14.477 -1.587 1 94.75 80 ALA B C 1
ATOM 1616 O O . ALA B 1 80 ? -13.828 14.562 -0.444 1 94.75 80 ALA B O 1
ATOM 1617 N N . TRP B 1 81 ? -12.492 15.336 -2.15 1 89.56 81 TRP B N 1
ATOM 1618 C CA . TRP B 1 81 ? -12.211 16.562 -1.407 1 89.56 81 TRP B CA 1
ATOM 1619 C C . TRP B 1 81 ? -12.25 17.781 -2.328 1 89.56 81 TRP B C 1
ATOM 1621 O O . TRP B 1 81 ? -11.898 17.688 -3.506 1 89.56 81 TRP B O 1
ATOM 1631 N N . LEU B 1 82 ? -12.711 18.875 -1.725 1 85.75 82 LEU B N 1
ATOM 1632 C CA . LEU B 1 82 ? -12.734 20.156 -2.422 1 85.75 82 LEU B CA 1
ATOM 1633 C C . LEU B 1 82 ? -11.391 20.859 -2.293 1 85.75 82 LEU B C 1
ATOM 1635 O O . LEU B 1 82 ? -10.906 21.094 -1.183 1 85.75 82 LEU B O 1
ATOM 1639 N N . GLU B 1 83 ? -10.781 21.031 -3.439 1 81.12 83 GLU B N 1
ATOM 1640 C CA . GLU B 1 83 ? -9.516 21.766 -3.459 1 81.12 83 GLU B CA 1
ATOM 1641 C C . GLU B 1 83 ? -9.695 23.156 -4.051 1 81.12 83 GLU B C 1
ATOM 1643 O O . GLU B 1 83 ? -10.461 23.344 -5.004 1 81.12 83 GLU B O 1
ATOM 1648 N N . THR B 1 84 ? -9.125 24.078 -3.299 1 80.19 84 THR B N 1
ATOM 1649 C CA . THR B 1 84 ? -9.109 25.438 -3.848 1 80.19 84 THR B CA 1
ATOM 1650 C C . THR B 1 84 ? -7.77 25.719 -4.527 1 80.19 84 THR B C 1
ATOM 1652 O O . THR B 1 84 ? -6.719 25.656 -3.893 1 80.19 84 THR B O 1
ATOM 1655 N N . THR B 1 85 ? -7.855 26 -5.801 1 78.88 85 THR B N 1
ATOM 1656 C CA . THR B 1 85 ? -6.641 26.281 -6.559 1 78.88 85 THR B CA 1
ATOM 1657 C C . THR B 1 85 ? -6.117 27.672 -6.23 1 78.88 85 THR B C 1
ATOM 1659 O O . THR B 1 85 ? -6.805 28.469 -5.578 1 78.88 85 THR B O 1
ATOM 1662 N N . GLY B 1 86 ? -4.781 27.828 -6.602 1 77.62 86 GLY B N 1
ATOM 1663 C CA . GLY B 1 86 ? -4.184 29.141 -6.402 1 77.62 86 GLY B CA 1
ATOM 1664 C C . GLY B 1 86 ? -4.996 30.266 -7.02 1 77.62 86 GLY B C 1
ATOM 1665 O O . GLY B 1 86 ? -4.977 31.391 -6.523 1 77.62 86 GLY B O 1
ATOM 1666 N N . SER B 1 87 ? -5.73 30 -8.016 1 87.44 87 SER B N 1
ATOM 1667 C CA . SER B 1 87 ? -6.551 31 -8.688 1 87.44 87 SER B CA 1
ATOM 1668 C C . SER B 1 87 ? -7.895 31.172 -7.984 1 87.44 87 SER B C 1
ATOM 1670 O O . SER B 1 87 ? -8.711 32 -8.391 1 87.44 87 SER B O 1
ATOM 1672 N N . GLY B 1 88 ? -8.125 30.391 -7.016 1 83.56 88 GLY B N 1
ATOM 1673 C CA . GLY B 1 88 ? -9.367 30.484 -6.277 1 83.56 88 GLY B CA 1
ATOM 1674 C C . GLY B 1 88 ? -10.445 29.547 -6.789 1 83.56 88 GLY B C 1
ATOM 1675 O O . GLY B 1 88 ? -11.539 29.484 -6.234 1 83.56 88 GLY B O 1
ATOM 1676 N N . GLU B 1 89 ? -10.133 28.906 -7.891 1 86 89 GLU B N 1
ATOM 1677 C CA . GLU B 1 89 ? -11.086 27.938 -8.422 1 86 89 GLU B CA 1
ATOM 1678 C C . GLU B 1 89 ? -11.156 26.688 -7.547 1 86 89 GLU B C 1
ATOM 1680 O O . GLU B 1 89 ? -10.133 26.219 -7.051 1 86 89 GLU B O 1
ATOM 1685 N N . ARG B 1 90 ? -12.445 26.312 -7.305 1 85.19 90 ARG B N 1
ATOM 1686 C CA . ARG B 1 90 ? -12.664 25.094 -6.535 1 85.19 90 ARG B CA 1
ATOM 1687 C C . ARG B 1 90 ? -12.82 23.891 -7.457 1 85.19 90 ARG B C 1
ATOM 1689 O O . ARG B 1 90 ? -13.539 23.953 -8.453 1 85.19 90 ARG B O 1
ATOM 1696 N N . ARG B 1 91 ? -11.961 22.906 -7.156 1 88.62 91 ARG B N 1
ATOM 1697 C CA . ARG B 1 91 ? -12.07 21.656 -7.906 1 88.62 91 ARG B CA 1
ATOM 1698 C C . ARG B 1 91 ? -12.172 20.453 -6.965 1 88.62 91 ARG B C 1
ATOM 1700 O O . ARG B 1 91 ? -11.555 20.453 -5.895 1 88.62 91 ARG B O 1
ATOM 1707 N N . MET B 1 92 ? -13.055 19.516 -7.477 1 90.06 92 MET B N 1
ATOM 1708 C CA . MET B 1 92 ? -13.188 18.297 -6.695 1 90.06 92 MET B CA 1
ATOM 1709 C C . MET B 1 92 ? -12.148 17.266 -7.121 1 90.06 92 MET B C 1
ATOM 1711 O O . MET B 1 92 ? -11.984 17 -8.312 1 90.06 92 MET B O 1
ATOM 1715 N N . GLN B 1 93 ? -11.375 16.812 -6.172 1 92.5 93 GLN B N 1
ATOM 1716 C CA . GLN B 1 93 ? -10.508 15.664 -6.395 1 92.5 93 GLN B CA 1
ATOM 1717 C C . GLN B 1 93 ? -11.086 14.398 -5.762 1 92.5 93 GLN B C 1
ATOM 1719 O O . GLN B 1 93 ? -11.453 14.406 -4.582 1 92.5 93 GLN B O 1
ATOM 1724 N N . SER B 1 94 ? -11.227 13.32 -6.566 1 95.88 94 SER B N 1
ATOM 1725 C CA . SER B 1 94 ? -11.859 12.109 -6.051 1 95.88 94 SER B CA 1
ATOM 1726 C C . SER B 1 94 ? -11.008 10.875 -6.328 1 95.88 94 SER B C 1
ATOM 1728 O O . SER B 1 94 ? -10.297 10.82 -7.336 1 95.88 94 SER B O 1
ATOM 1730 N N . TYR B 1 95 ? -11.094 9.984 -5.414 1 97 95 TYR B N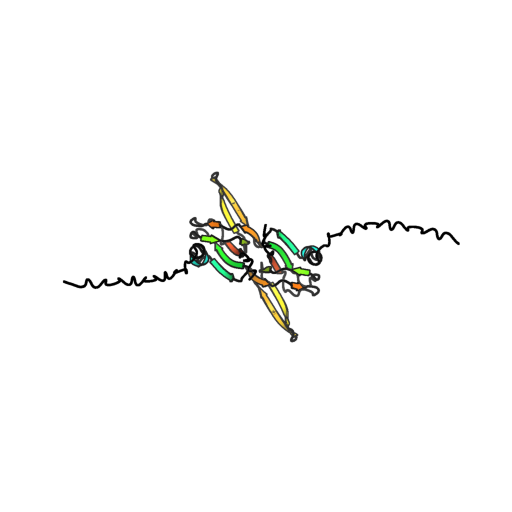 1
ATOM 1731 C CA . TYR B 1 95 ? -10.461 8.672 -5.508 1 97 95 TYR B CA 1
ATOM 1732 C C . TYR B 1 95 ? -11.445 7.57 -5.129 1 97 95 TYR B C 1
ATOM 1734 O O . TYR B 1 95 ? -12.469 7.832 -4.492 1 97 95 TYR B O 1
ATOM 1742 N N . THR B 1 96 ? -11.148 6.352 -5.578 1 97.56 96 THR B N 1
ATOM 1743 C CA . THR B 1 96 ? -11.938 5.191 -5.191 1 97.56 96 THR B CA 1
ATOM 1744 C C . THR B 1 96 ? -11.039 4.086 -4.637 1 97.56 96 THR B C 1
ATOM 1746 O O . THR B 1 96 ? -9.812 4.184 -4.695 1 97.56 96 THR B O 1
ATOM 1749 N N . THR B 1 97 ? -11.68 3.049 -4.113 1 98.25 97 THR B N 1
ATOM 1750 C CA . THR B 1 97 ? -10.961 1.935 -3.508 1 98.25 97 THR B CA 1
ATOM 1751 C C . THR B 1 97 ? -9.898 1.395 -4.457 1 98.25 97 THR B C 1
ATOM 1753 O O . THR B 1 97 ? -10.188 1.093 -5.617 1 98.25 97 THR B O 1
ATOM 1756 N N . GLY B 1 98 ? -8.688 1.365 -3.924 1 98.56 98 GLY B N 1
ATOM 1757 C CA . GLY B 1 98 ? -7.617 0.774 -4.711 1 98.56 98 GLY B CA 1
ATOM 1758 C C . GLY B 1 98 ? -6.797 1.802 -5.465 1 98.56 98 GLY B C 1
ATOM 1759 O O . GLY B 1 98 ? -5.742 1.479 -6.016 1 98.56 98 GLY B O 1
ATOM 1760 N N . ASP B 1 99 ? -7.305 3.002 -5.578 1 98.5 99 ASP B N 1
ATOM 1761 C CA . ASP B 1 99 ? -6.469 4.043 -6.164 1 98.5 99 ASP B CA 1
ATOM 1762 C C . ASP B 1 99 ? -5.188 4.238 -5.355 1 98.5 99 ASP B C 1
ATOM 1764 O O . ASP B 1 99 ? -5.191 4.086 -4.129 1 98.5 99 ASP B O 1
ATOM 1768 N N . VAL B 1 100 ? -4.074 4.539 -6.012 1 98.75 100 VAL B N 1
ATOM 1769 C CA . VAL B 1 100 ? -2.77 4.73 -5.383 1 98.75 100 VAL B CA 1
ATOM 1770 C C . VAL B 1 100 ? -2.162 6.051 -5.84 1 98.75 100 VAL B C 1
ATOM 1772 O O . VAL B 1 100 ? -2.273 6.422 -7.012 1 98.75 100 VAL B O 1
ATOM 1775 N N . VAL B 1 101 ? -1.505 6.746 -4.93 1 98 101 VAL B N 1
ATOM 1776 C CA . VAL B 1 101 ? -0.845 8.008 -5.234 1 98 101 VAL B CA 1
ATOM 1777 C C . VAL B 1 101 ? 0.546 8.031 -4.605 1 98 101 VAL B C 1
ATOM 1779 O O . VAL B 1 101 ? 0.701 7.75 -3.416 1 98 101 VAL B O 1
ATOM 1782 N N . TRP B 1 102 ? 1.551 8.289 -5.367 1 98.56 102 TRP B N 1
ATOM 1783 C CA . TRP B 1 102 ? 2.885 8.539 -4.832 1 98.56 102 TRP B CA 1
ATOM 1784 C C . TRP B 1 102 ? 3.002 9.977 -4.332 1 98.56 102 TRP B C 1
ATOM 1786 O O . TRP B 1 102 ? 2.617 10.922 -5.027 1 98.56 102 TRP B O 1
ATOM 1796 N N . GLU B 1 103 ? 3.52 10.117 -3.191 1 97.31 103 GLU B N 1
ATOM 1797 C CA . GLU B 1 103 ? 3.709 11.445 -2.611 1 97.31 103 GLU B CA 1
ATOM 1798 C C . GLU B 1 103 ? 5.117 11.602 -2.049 1 97.31 103 GLU B C 1
ATOM 1800 O O . GLU B 1 103 ? 5.512 10.883 -1.127 1 97.31 103 GLU B O 1
ATOM 1805 N N . ALA B 1 104 ? 5.816 12.594 -2.523 1 96.31 104 ALA B N 1
ATOM 1806 C CA . ALA B 1 104 ? 7.141 12.891 -1.986 1 96.31 104 ALA B CA 1
ATOM 1807 C C . ALA B 1 104 ? 7.055 13.336 -0.529 1 96.31 104 ALA B C 1
ATOM 1809 O O . ALA B 1 104 ? 6.027 13.867 -0.095 1 96.31 104 ALA B O 1
ATOM 1810 N N . GLY B 1 105 ? 8.18 13.07 0.146 1 95.62 105 GLY B N 1
ATOM 1811 C CA . GLY B 1 105 ? 8.227 13.523 1.525 1 95.62 105 GLY B CA 1
ATOM 1812 C C . GLY B 1 105 ? 7.883 15 1.681 1 95.62 105 GLY B C 1
ATOM 1813 O O . GLY B 1 105 ? 8.289 15.828 0.865 1 95.62 105 GLY B O 1
ATOM 1814 N N . MET B 1 106 ? 7.125 15.281 2.738 1 95.06 106 MET B N 1
ATOM 1815 C CA . MET B 1 106 ? 6.711 16.672 2.922 1 95.06 106 MET B CA 1
ATOM 1816 C C . MET B 1 106 ? 6.199 16.906 4.34 1 95.06 106 MET B C 1
ATOM 1818 O O . MET B 1 106 ? 5.879 15.945 5.055 1 95.06 106 MET B O 1
ATOM 1822 N N . MET B 1 107 ? 6.164 18.125 4.703 1 94.06 107 MET B N 1
ATOM 1823 C CA . MET B 1 107 ? 5.469 18.609 5.898 1 94.06 107 MET B CA 1
ATOM 1824 C C . MET B 1 107 ? 4.152 19.281 5.535 1 94.06 107 MET B C 1
ATOM 1826 O O . MET B 1 107 ? 4.09 20.047 4.578 1 94.06 107 MET B O 1
ATOM 1830 N N . HIS B 1 108 ? 3.094 18.859 6.168 1 93.44 108 HIS B N 1
ATOM 1831 C CA . HIS B 1 108 ? 1.8 19.469 5.91 1 93.44 108 HIS B CA 1
ATOM 1832 C C . HIS B 1 108 ? 0.896 19.391 7.137 1 93.44 108 HIS B C 1
ATOM 1834 O O . HIS B 1 108 ? 1.256 18.766 8.133 1 93.44 108 HIS B O 1
ATOM 1840 N N . GLY B 1 109 ? -0.259 20.125 7.066 1 91 109 GLY B N 1
ATOM 1841 C CA . GLY B 1 109 ? -1.212 20.188 8.164 1 91 109 GLY B CA 1
ATOM 1842 C C . GLY B 1 109 ? -1.596 21.609 8.539 1 91 109 GLY B C 1
ATOM 1843 O O . GLY B 1 109 ? -1.17 22.562 7.887 1 91 109 GLY B O 1
ATOM 1844 N N . GLY B 1 110 ? -2.506 21.75 9.586 1 89.25 110 GLY B N 1
ATOM 1845 C CA . GLY B 1 110 ? -2.873 23.047 10.117 1 89.25 110 GLY B CA 1
ATOM 1846 C C . GLY B 1 110 ? -4.098 23.641 9.445 1 89.25 110 GLY B C 1
ATOM 1847 O O . GLY B 1 110 ? -4.453 24.797 9.703 1 89.25 110 GLY B O 1
ATOM 1848 N N . GLU B 1 111 ? -4.66 22.969 8.445 1 86.5 111 GLU B N 1
ATOM 1849 C CA . GLU B 1 111 ? -5.914 23.375 7.82 1 86.5 111 GLU B CA 1
ATOM 1850 C C . GLU B 1 111 ? -6.969 22.281 7.922 1 86.5 111 GLU B C 1
ATOM 1852 O O . GLU B 1 111 ? -6.645 21.094 7.863 1 86.5 111 GLU B O 1
ATOM 1857 N N . PRO B 1 112 ? -8.172 22.703 8.039 1 89.44 112 PRO B N 1
ATOM 1858 C CA . PRO B 1 112 ? -9.219 21.688 8.156 1 89.44 112 PRO B CA 1
ATOM 1859 C C . PRO B 1 112 ? -9.391 20.859 6.887 1 89.44 112 PRO B C 1
ATOM 1861 O O . PRO B 1 112 ? -9.25 21.391 5.781 1 89.44 112 PRO B O 1
ATOM 1864 N N . ALA B 1 113 ? -9.672 19.609 7.121 1 89.19 113 ALA B N 1
ATOM 1865 C CA . ALA B 1 113 ? -9.984 18.75 5.988 1 89.19 113 ALA B CA 1
ATOM 1866 C C . ALA B 1 113 ? -11.344 19.109 5.391 1 89.19 113 ALA B C 1
ATOM 1868 O O . ALA B 1 113 ? -12.289 19.438 6.121 1 89.19 113 ALA B O 1
ATOM 1869 N N . ASN B 1 114 ? -11.438 19.031 4.113 1 89.88 114 ASN B N 1
ATOM 1870 C CA . ASN B 1 114 ? -12.688 19.281 3.404 1 89.88 114 ASN B CA 1
ATOM 1871 C C . ASN B 1 114 ? -13.094 18.078 2.551 1 89.88 114 ASN B C 1
ATOM 1873 O O . ASN B 1 114 ? -13.062 18.141 1.321 1 89.88 114 ASN B O 1
ATOM 1877 N N . VAL B 1 115 ? -13.555 17.016 3.189 1 90.94 115 VAL B N 1
ATOM 1878 C CA . VAL B 1 115 ? -13.945 15.789 2.502 1 90.94 115 VAL B CA 1
ATOM 1879 C C . VAL B 1 115 ? -15.461 15.609 2.576 1 90.94 115 VAL B C 1
ATOM 1881 O O . VAL B 1 115 ? -16.094 16.047 3.537 1 90.94 115 VAL B O 1
ATOM 1884 N N . VAL B 1 116 ? -15.938 14.938 1.622 1 90.75 116 VAL B N 1
ATOM 1885 C CA . VAL B 1 116 ? -17.375 14.727 1.534 1 90.75 116 VAL B CA 1
ATOM 1886 C C . VAL B 1 116 ? -17.797 13.617 2.494 1 90.75 116 VAL B C 1
ATOM 1888 O O . VAL B 1 116 ? -18.844 13.703 3.127 1 90.75 116 VAL B O 1
ATOM 1891 N N . HIS B 1 117 ? -17.109 12.555 2.615 1 92.75 117 HIS B N 1
ATOM 1892 C CA . HIS B 1 117 ? -17.281 11.438 3.543 1 92.75 117 HIS B CA 1
ATOM 1893 C C . HIS B 1 117 ? -15.945 11.047 4.184 1 92.75 117 HIS B C 1
ATOM 1895 O O . HIS B 1 117 ? -14.891 11.5 3.75 1 92.75 117 HIS B O 1
ATOM 1901 N N . ASP B 1 118 ? -16.078 10.25 5.273 1 96.69 118 ASP B N 1
ATOM 1902 C CA . ASP B 1 118 ? -14.852 9.742 5.887 1 96.69 118 ASP B CA 1
ATOM 1903 C C . ASP B 1 118 ? -13.969 9.039 4.852 1 96.69 118 ASP B C 1
ATOM 1905 O O . ASP B 1 118 ? -14.461 8.227 4.066 1 96.69 118 ASP B O 1
ATOM 1909 N N . CYS B 1 119 ? -12.781 9.5 4.828 1 96.81 119 CYS B N 1
ATOM 1910 C CA . CYS B 1 119 ? -11.82 8.93 3.9 1 96.81 119 CYS B CA 1
ATOM 1911 C C . CYS B 1 119 ? -10.852 8 4.625 1 96.81 119 CYS B C 1
ATOM 1913 O O . CYS B 1 119 ? -10.102 8.438 5.496 1 96.81 119 CYS B O 1
ATOM 1915 N N . ARG B 1 120 ? -10.859 6.719 4.258 1 98.31 120 ARG B N 1
ATOM 1916 C CA . ARG B 1 120 ? -9.938 5.734 4.809 1 98.31 120 ARG B CA 1
ATOM 1917 C C . ARG B 1 120 ? -8.797 5.453 3.84 1 98.31 120 ARG B C 1
ATOM 1919 O O . ARG B 1 120 ? -9.023 5.176 2.66 1 98.31 120 ARG B O 1
ATOM 1926 N N . GLN B 1 121 ? -7.621 5.59 4.391 1 98.5 121 GLN B N 1
ATOM 1927 C CA . GLN B 1 121 ? -6.449 5.41 3.541 1 98.5 121 GLN B CA 1
ATOM 1928 C C . G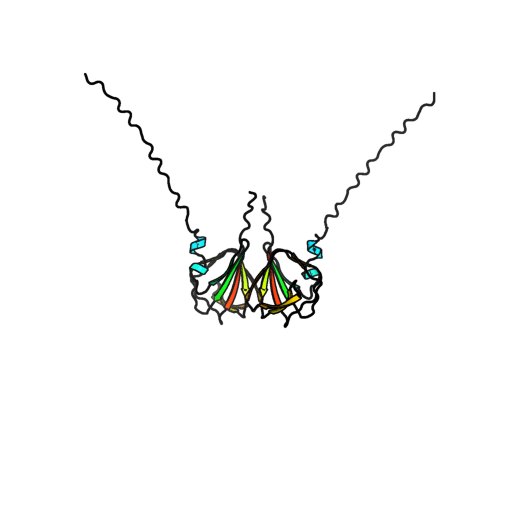LN B 1 121 ? -5.336 4.684 4.289 1 98.5 121 GLN B C 1
ATOM 1930 O O . GLN B 1 121 ? -5.316 4.66 5.52 1 98.5 121 GLN B O 1
ATOM 1935 N N . LEU B 1 122 ? -4.504 4 3.588 1 98.94 122 LEU B N 1
ATOM 1936 C CA . LEU B 1 122 ? -3.199 3.564 4.078 1 98.94 122 LEU B CA 1
ATOM 1937 C C . LEU B 1 122 ? -2.086 4.441 3.512 1 98.94 122 LEU B C 1
ATOM 1939 O O . LEU B 1 122 ? -2.1 4.781 2.326 1 98.94 122 LEU B O 1
ATOM 1943 N N . GLU B 1 123 ? -1.229 4.848 4.293 1 98.88 123 GLU B N 1
ATOM 1944 C CA . GLU B 1 123 ? -0.005 5.52 3.867 1 98.88 123 GLU B CA 1
ATOM 1945 C C . GLU B 1 123 ? 1.216 4.629 4.086 1 98.88 12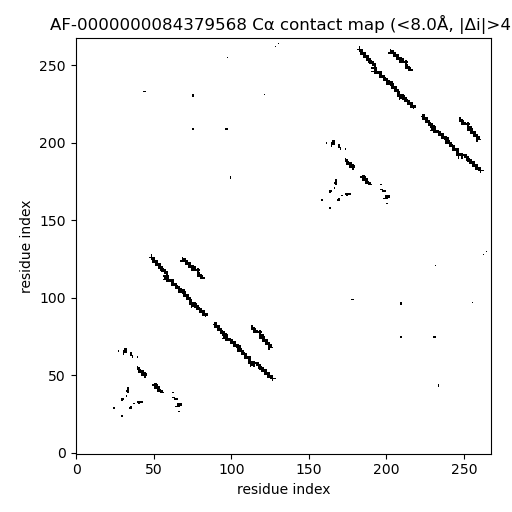3 GLU B C 1
ATOM 1947 O O . GLU B 1 123 ? 1.6 4.363 5.227 1 98.88 123 GLU B O 1
ATOM 1952 N N . ILE B 1 124 ? 1.804 4.176 3.029 1 98.88 124 ILE B N 1
ATOM 1953 C CA . ILE B 1 124 ? 2.982 3.316 3.07 1 98.88 124 ILE B CA 1
ATOM 1954 C C . ILE B 1 124 ? 4.246 4.168 2.957 1 98.88 124 ILE B C 1
ATOM 1956 O O . ILE B 1 124 ? 4.629 4.574 1.859 1 98.88 124 ILE B O 1
ATOM 1960 N N . GLU B 1 125 ? 4.883 4.414 4.047 1 98.56 125 GLU B N 1
ATOM 1961 C CA . GLU B 1 125 ? 6.086 5.234 4.125 1 98.56 125 GLU B CA 1
ATOM 1962 C C . GLU B 1 125 ? 7.34 4.398 3.904 1 98.56 125 GLU B C 1
ATOM 1964 O O . GLU B 1 125 ? 7.562 3.402 4.598 1 98.56 125 GLU B O 1
ATOM 1969 N N . LEU B 1 126 ? 8.164 4.828 2.998 1 97.31 126 LEU B N 1
ATOM 1970 C CA . LEU B 1 126 ? 9.375 4.074 2.684 1 97.31 126 LEU B CA 1
ATOM 1971 C C . LEU B 1 126 ? 10.547 4.543 3.541 1 97.31 126 LEU B C 1
ATOM 1973 O O . LEU B 1 126 ? 10.742 5.746 3.727 1 97.31 126 LEU B O 1
ATOM 1977 N N . LYS B 1 127 ? 11.242 3.527 3.996 1 94.56 127 LYS B N 1
ATOM 1978 C CA . LYS B 1 127 ? 12.461 3.842 4.742 1 94.56 127 LYS B CA 1
ATOM 1979 C C . LYS B 1 127 ? 13.688 3.82 3.834 1 94.56 127 LYS B C 1
ATOM 1981 O O . LYS B 1 127 ? 13.727 3.068 2.857 1 94.56 127 LYS B O 1
ATOM 1986 N N . ASN B 1 128 ? 14.625 4.719 4.086 1 83 128 ASN B N 1
ATOM 1987 C CA . ASN B 1 128 ? 15.867 4.723 3.318 1 83 128 ASN B CA 1
ATOM 1988 C C . ASN B 1 128 ? 16.75 3.543 3.686 1 83 128 ASN B C 1
ATOM 1990 O O . ASN B 1 128 ? 16.844 3.162 4.855 1 83 128 ASN B O 1
ATOM 1994 N N . GLN B 1 129 ? 17.125 2.703 2.713 1 68.06 129 GLN B N 1
ATOM 1995 C CA . GLN B 1 129 ? 18.078 1.626 3.004 1 68.06 129 GLN B CA 1
ATOM 1996 C C . GLN B 1 129 ? 19.484 2.17 3.217 1 68.06 129 GLN B C 1
ATOM 1998 O O . GLN B 1 129 ? 19.953 2.992 2.434 1 68.06 129 GLN B O 1
ATOM 2003 N N . SER B 1 130 ? 19.875 2.4 4.457 1 54.53 130 SER B N 1
ATOM 2004 C CA . SER B 1 130 ? 21.25 2.789 4.738 1 54.53 130 SER B CA 1
ATOM 2005 C C . SER B 1 130 ? 22.234 1.792 4.145 1 54.53 130 SER B C 1
ATOM 2007 O O . SER B 1 130 ? 21.969 0.586 4.129 1 54.53 130 SER B O 1
ATOM 2009 N N . GLY B 1 131 ? 22.969 2.068 3.152 1 45.91 131 GLY B N 1
ATOM 2010 C CA . GLY B 1 131 ? 24.141 1.33 2.703 1 45.91 131 GLY B CA 1
ATOM 2011 C C . GLY B 1 131 ? 24.938 0.724 3.844 1 45.91 131 GLY B C 1
ATOM 2012 O O . GLY B 1 131 ? 25.656 1.432 4.551 1 45.91 131 GLY B O 1
ATOM 2013 N N . GLY B 1 132 ? 24.547 0.156 4.828 1 34.88 132 GLY B N 1
ATOM 2014 C CA . GLY B 1 132 ? 25.5 -0.354 5.793 1 34.88 132 GLY B CA 1
ATOM 2015 C C . GLY B 1 132 ? 26.469 -1.366 5.199 1 34.88 132 GLY B C 1
ATOM 2016 O O . GLY B 1 132 ? 26.078 -2.49 4.883 1 34.88 132 GLY B O 1
ATOM 2017 N N . ALA B 1 133 ? 27.359 -1.17 4.227 1 33.94 133 ALA B N 1
ATOM 2018 C CA . ALA B 1 133 ? 28.625 -1.896 4.242 1 33.94 133 ALA B CA 1
ATOM 2019 C C . ALA B 1 133 ? 29.266 -1.861 5.629 1 33.94 133 ALA B C 1
ATOM 2021 O O . ALA B 1 133 ? 29.656 -0.795 6.117 1 33.94 133 ALA B O 1
ATOM 2022 N N . GLU B 1 134 ? 28.625 -2.158 6.812 1 24.78 134 GLU B N 1
ATOM 2023 C CA . GLU B 1 134 ? 29.688 -2.627 7.684 1 24.78 134 GLU B CA 1
ATOM 2024 C C . GLU B 1 134 ? 30.281 -3.941 7.176 1 24.78 134 GLU B C 1
ATOM 2026 O O . GLU B 1 134 ? 29.547 -4.805 6.688 1 24.78 134 GLU B O 1
#

pLDDT: mean 80.2, std 25.63, range [24.78, 98.94]

InterPro domains:
  IPR014710 RmlC-like jelly roll fold [G3DSA:2.60.120.10] (37-130)